Protein AF-A0A3C0G482-F1 (afdb_monomer_lite)

Sequence (203 aa):
FQQLKGSKRLSSNNIYQLIFDDQGNLWAGSERGVDKIELSATNEIVDIYHFGRNDGFLGIETCLNAVDKDEDGNLWFGAIYGLTKHIPSESKKTAAAPKVYFTGVEERYKSIDSLILKDWTNTTKVLQLTPDQTQLGFSFRTVDVDHPNEVAYRTRLDDNEWSPWVKENKQNFAGLAYGAHTFSVQSRNYRWQESEPIVFRFF

Secondary structure (DSSP, 8-state):
-----BSS--S-S-EEEEEE-TTS-EEEEETTEEEEEEE-TTS-EEEEEEE-GGGT-SSSSEEEEEEEE-TTS-EEEEETTEEEEEPPP------PPP-EEEEEEEETTEE-TT--GGGTTTSS-EEPPPTT--EEEEEEEE--SS-GGG-EEEEEETTSPPPPPBS--EEEEESPPSS-EEEEEEEE-TT-PBPPPEEEEE-

Structure (mmCIF, N/CA/C/O backbone):
data_AF-A0A3C0G482-F1
#
_entry.id   AF-A0A3C0G482-F1
#
loop_
_atom_site.group_PDB
_atom_site.id
_atom_site.type_symbol
_atom_site.label_atom_id
_atom_site.label_alt_id
_atom_site.label_comp_id
_atom_site.label_asym_id
_atom_site.label_entity_id
_atom_site.label_seq_id
_atom_site.pdbx_PDB_ins_code
_atom_site.Cartn_x
_atom_site.Cartn_y
_atom_site.Cartn_z
_atom_site.occupancy
_atom_site.B_iso_or_equiv
_atom_site.auth_seq_id
_atom_site.auth_comp_id
_atom_site.auth_asym_id
_atom_site.auth_atom_id
_atom_site.pdbx_PDB_model_num
ATOM 1 N N . PHE A 1 1 ? 24.286 18.373 -15.716 1.00 75.75 1 PHE A N 1
ATOM 2 C CA . PHE A 1 1 ? 23.681 17.125 -15.210 1.00 75.75 1 PHE A CA 1
ATOM 3 C C . PHE A 1 1 ? 22.685 17.478 -14.118 1.00 75.75 1 PHE A C 1
ATOM 5 O O . PHE A 1 1 ? 23.021 18.302 -13.276 1.00 75.75 1 PHE A O 1
ATOM 12 N N . GLN A 1 2 ? 21.476 16.919 -14.158 1.00 84.75 2 GLN A N 1
ATOM 13 C CA . GLN A 1 2 ? 20.426 17.143 -13.160 1.00 84.75 2 GLN A CA 1
ATOM 14 C C . GLN A 1 2 ? 19.964 15.787 -12.630 1.00 84.75 2 GLN A C 1
ATOM 16 O O . GLN A 1 2 ? 19.734 14.869 -13.412 1.00 84.75 2 GLN A O 1
ATOM 21 N N . GLN A 1 3 ? 19.848 15.662 -11.310 1.00 85.88 3 GLN A N 1
ATOM 22 C CA . GLN A 1 3 ? 19.282 14.471 -10.686 1.00 85.88 3 GLN A CA 1
ATOM 23 C C . GLN A 1 3 ? 17.763 14.458 -10.886 1.00 85.88 3 GLN A C 1
ATOM 25 O O . GLN A 1 3 ? 17.111 15.484 -10.663 1.00 85.88 3 GLN A O 1
ATOM 30 N N . LEU A 1 4 ? 17.210 13.306 -11.277 1.00 88.38 4 LEU A N 1
ATOM 31 C CA . LEU A 1 4 ? 15.762 13.107 -11.326 1.00 88.38 4 LEU A CA 1
ATOM 32 C C . LEU A 1 4 ? 15.178 13.280 -9.921 1.00 88.38 4 LEU A C 1
ATOM 34 O O . LEU A 1 4 ? 15.748 12.809 -8.934 1.00 88.38 4 LEU A O 1
ATOM 38 N N . LYS A 1 5 ? 14.052 13.983 -9.832 1.00 90.69 5 LYS A N 1
ATOM 39 C CA . LYS A 1 5 ? 13.363 14.261 -8.571 1.00 90.69 5 LYS A CA 1
ATOM 40 C C . LYS A 1 5 ? 11.984 13.630 -8.595 1.00 90.69 5 LYS A C 1
ATOM 42 O O . LYS A 1 5 ? 11.351 13.575 -9.641 1.00 90.69 5 LYS A O 1
ATOM 47 N N . GLY A 1 6 ? 11.522 13.217 -7.428 1.00 89.00 6 GLY A N 1
ATOM 48 C CA . GLY A 1 6 ? 10.150 12.809 -7.185 1.00 89.00 6 GLY A CA 1
ATOM 49 C C . GLY A 1 6 ? 9.937 12.537 -5.711 1.00 89.00 6 GLY A C 1
ATOM 50 O O . GLY A 1 6 ? 10.865 12.588 -4.899 1.00 89.00 6 GLY A O 1
ATOM 51 N N . SER A 1 7 ? 8.685 12.290 -5.367 1.00 86.12 7 SER A N 1
ATOM 52 C CA . SER A 1 7 ? 8.273 12.028 -3.995 1.00 86.12 7 SER A CA 1
ATOM 53 C C . SER A 1 7 ? 8.609 10.594 -3.563 1.00 86.12 7 SER A C 1
ATOM 55 O O . SER A 1 7 ? 8.966 10.370 -2.404 1.00 86.12 7 SER A O 1
ATOM 57 N N . LYS A 1 8 ? 8.557 9.634 -4.496 1.00 88.50 8 LYS A N 1
ATOM 58 C CA . LYS A 1 8 ? 9.016 8.255 -4.296 1.00 88.50 8 LYS A CA 1
ATOM 59 C C . LYS A 1 8 ? 10.509 8.120 -4.555 1.00 88.50 8 LYS A C 1
ATOM 61 O O . LYS A 1 8 ? 11.103 8.879 -5.317 1.00 88.50 8 LYS A O 1
ATOM 66 N N . ARG A 1 9 ? 11.114 7.136 -3.892 1.00 90.44 9 ARG A N 1
ATOM 67 C CA . ARG A 1 9 ? 12.537 6.810 -4.012 1.00 90.44 9 ARG A CA 1
ATOM 68 C C . ARG A 1 9 ? 12.700 5.404 -4.556 1.00 90.44 9 ARG A C 1
ATOM 70 O O . ARG A 1 9 ? 11.849 4.555 -4.310 1.00 90.44 9 ARG A O 1
ATOM 77 N N . LEU A 1 10 ? 13.804 5.197 -5.262 1.00 92.56 10 LEU A N 1
ATOM 78 C CA . LEU A 1 10 ? 14.218 3.876 -5.706 1.00 92.56 10 LEU A CA 1
ATOM 79 C C . LEU A 1 10 ? 14.488 2.979 -4.502 1.00 92.56 10 LEU A C 1
ATOM 81 O O . LEU A 1 10 ? 14.893 3.440 -3.428 1.00 92.56 10 LEU A O 1
ATOM 85 N N . SER A 1 11 ? 14.290 1.689 -4.714 1.00 92.44 11 SER A N 1
ATOM 86 C CA . SER A 1 11 ? 14.503 0.637 -3.729 1.00 92.44 11 SER A CA 1
ATOM 87 C C . SER A 1 11 ? 15.984 0.504 -3.370 1.00 92.44 11 SER A C 1
ATOM 89 O O . SER A 1 11 ? 16.316 0.131 -2.238 1.00 92.44 11 SER A O 1
ATOM 91 N N . SER A 1 12 ? 16.867 0.866 -4.308 1.00 94.56 12 SER A N 1
ATOM 92 C CA . SER A 1 12 ? 18.317 0.956 -4.147 1.00 94.56 12 SER A CA 1
ATOM 93 C C . SER A 1 12 ? 18.893 2.185 -4.862 1.00 94.56 12 SER A C 1
ATOM 95 O O . SER A 1 12 ? 18.362 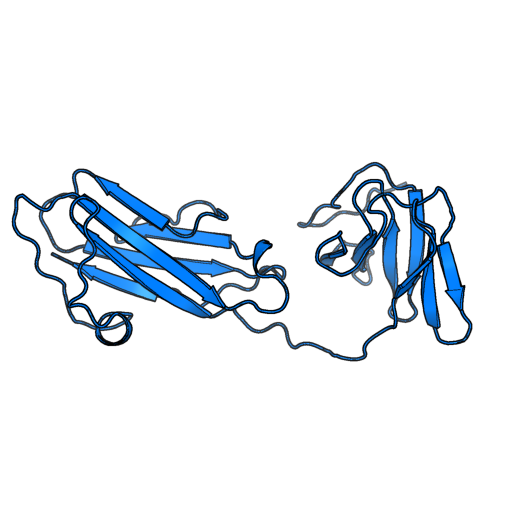2.645 -5.868 1.00 94.56 12 SER A O 1
ATOM 97 N N . ASN A 1 13 ? 20.020 2.694 -4.357 1.00 93.06 13 ASN A N 1
ATOM 98 C CA . ASN A 1 13 ? 20.846 3.688 -5.055 1.00 93.06 13 ASN A CA 1
ATOM 99 C C . ASN A 1 13 ? 21.946 3.038 -5.919 1.00 93.06 13 ASN A C 1
ATOM 101 O O . ASN A 1 13 ? 22.681 3.744 -6.606 1.00 93.06 13 ASN A O 1
ATOM 105 N N . ASN A 1 14 ? 22.099 1.717 -5.846 1.00 95.25 14 ASN A N 1
ATOM 106 C CA . ASN A 1 14 ? 23.137 0.956 -6.525 1.00 95.25 14 ASN A CA 1
ATOM 107 C C . ASN A 1 14 ? 22.549 0.302 -7.783 1.00 95.25 14 ASN A C 1
ATOM 109 O O . ASN A 1 14 ? 22.079 -0.834 -7.768 1.00 95.25 14 ASN A O 1
ATOM 113 N N . ILE A 1 15 ? 22.493 1.091 -8.855 1.00 96.06 15 ILE A N 1
ATOM 114 C CA . ILE A 1 15 ? 21.816 0.724 -10.100 1.00 96.06 15 ILE A CA 1
ATOM 115 C C . ILE A 1 15 ? 22.789 0.029 -11.051 1.00 96.06 15 ILE A C 1
ATOM 117 O O . ILE A 1 15 ? 23.853 0.560 -11.367 1.00 96.06 15 ILE A O 1
ATOM 121 N N . TYR A 1 16 ? 22.397 -1.147 -11.529 1.00 96.31 16 TYR A N 1
ATOM 122 C CA . TYR A 1 16 ? 23.190 -2.031 -12.385 1.00 96.31 16 TYR A CA 1
ATOM 123 C C . TYR A 1 16 ? 22.698 -2.081 -13.830 1.00 96.31 16 TYR A C 1
ATOM 125 O O . TYR A 1 16 ? 23.452 -2.447 -14.731 1.00 96.31 16 TYR A O 1
ATOM 133 N N . GLN A 1 17 ? 21.424 -1.773 -14.053 1.00 94.62 17 GLN A N 1
ATOM 134 C CA . GLN A 1 17 ? 20.765 -1.901 -15.347 1.00 94.62 17 GLN A CA 1
ATOM 135 C C . GLN A 1 17 ? 19.794 -0.742 -15.531 1.00 94.62 17 GLN A C 1
ATOM 137 O O . GLN A 1 17 ? 19.121 -0.355 -14.577 1.00 94.62 17 GLN A O 1
ATOM 142 N N . LEU A 1 18 ? 19.699 -0.217 -16.751 1.00 96.81 18 LEU A N 1
ATOM 143 C CA . LEU A 1 18 ? 18.707 0.783 -17.132 1.00 96.81 18 LEU A CA 1
ATOM 144 C C . LEU A 1 18 ? 18.172 0.458 -18.526 1.00 96.81 18 LEU A C 1
ATOM 146 O O . LEU A 1 18 ? 18.960 0.262 -19.449 1.00 96.81 18 LEU A O 1
ATOM 150 N N . ILE A 1 19 ? 16.852 0.431 -18.688 1.00 97.38 19 ILE A N 1
ATOM 151 C CA . ILE A 1 19 ? 16.207 0.269 -19.997 1.00 97.38 19 ILE A CA 1
ATOM 152 C C . ILE A 1 19 ? 14.860 0.990 -20.030 1.00 97.38 19 ILE A C 1
ATOM 154 O O . ILE A 1 19 ? 14.190 1.098 -19.007 1.00 97.38 19 ILE A O 1
ATOM 158 N N . PHE A 1 20 ? 14.453 1.486 -21.195 1.00 96.44 20 PHE A N 1
ATOM 159 C CA . PHE A 1 20 ? 13.107 2.025 -21.394 1.00 96.44 20 PHE A CA 1
ATOM 160 C C . PHE A 1 20 ? 12.180 0.972 -22.005 1.00 96.44 20 PHE A C 1
ATOM 162 O O . PHE A 1 20 ? 12.558 0.288 -22.963 1.00 96.44 20 PHE A O 1
ATOM 169 N N . ASP A 1 21 ? 10.954 0.885 -21.486 1.00 94.81 21 ASP A N 1
ATOM 170 C CA . ASP A 1 21 ? 9.872 0.164 -22.162 1.00 94.81 21 ASP A CA 1
ATOM 171 C C . ASP A 1 21 ? 9.221 1.014 -23.266 1.00 94.81 21 ASP A C 1
ATOM 173 O O . ASP A 1 21 ? 9.499 2.205 -23.418 1.00 94.81 21 ASP A O 1
ATOM 177 N N . ASP A 1 22 ? 8.338 0.397 -24.052 1.00 92.88 22 ASP A N 1
ATOM 178 C CA . ASP A 1 22 ? 7.631 1.074 -25.151 1.00 92.88 22 ASP A CA 1
ATOM 179 C C . ASP A 1 22 ? 6.585 2.092 -24.672 1.00 92.88 22 ASP A C 1
ATOM 181 O O . ASP A 1 22 ? 6.101 2.911 -25.451 1.00 92.88 22 ASP A O 1
ATOM 185 N N . GLN A 1 23 ? 6.248 2.071 -23.380 1.00 90.69 23 GLN A N 1
ATOM 186 C CA . GLN A 1 23 ? 5.364 3.045 -22.742 1.00 90.69 23 GLN A CA 1
ATOM 187 C C . GLN A 1 23 ? 6.141 4.259 -22.201 1.00 90.69 23 GLN A C 1
ATOM 189 O O . GLN A 1 23 ? 5.529 5.163 -21.635 1.00 90.69 23 GLN A O 1
ATOM 194 N N . GLY A 1 24 ? 7.469 4.301 -22.373 1.00 91.75 24 GLY A N 1
ATOM 195 C CA . GLY A 1 24 ? 8.329 5.387 -21.906 1.00 91.75 24 GLY A CA 1
ATOM 196 C C . GLY A 1 24 ? 8.677 5.324 -20.416 1.00 91.75 24 GLY A C 1
ATOM 197 O O . GLY A 1 24 ? 9.252 6.279 -19.893 1.00 91.75 24 GLY A O 1
ATOM 198 N N . ASN A 1 25 ? 8.372 4.222 -19.724 1.00 94.06 25 ASN A N 1
ATOM 199 C CA . ASN A 1 25 ? 8.813 4.034 -18.343 1.00 94.06 25 ASN A CA 1
ATOM 200 C C . ASN A 1 25 ? 10.275 3.594 -18.318 1.00 94.06 25 ASN A C 1
ATOM 202 O O . ASN A 1 25 ? 10.705 2.762 -19.123 1.00 94.06 25 ASN A O 1
ATOM 206 N N . LEU A 1 26 ? 11.023 4.116 -17.349 1.00 96.31 26 LEU A N 1
ATOM 207 C CA . LEU A 1 26 ? 12.398 3.708 -17.096 1.00 96.31 26 LEU A CA 1
ATOM 208 C C . LEU A 1 26 ? 12.408 2.520 -16.135 1.00 96.31 26 LEU A C 1
ATOM 210 O O . LEU A 1 26 ? 11.794 2.568 -15.078 1.00 96.31 26 LEU A O 1
ATOM 214 N N . TRP A 1 27 ? 13.141 1.472 -16.469 1.00 96.88 27 TRP A N 1
ATOM 215 C CA . TRP A 1 27 ? 13.337 0.305 -15.621 1.00 96.88 27 TRP A CA 1
ATOM 216 C C . TRP A 1 27 ? 14.763 0.301 -15.093 1.00 96.88 27 TRP A C 1
ATOM 218 O O . TRP A 1 27 ? 15.703 0.410 -15.877 1.00 96.88 27 TRP A O 1
ATOM 228 N N . ALA A 1 28 ? 14.919 0.182 -13.776 1.00 97.12 28 ALA A N 1
ATOM 229 C CA . ALA A 1 28 ? 16.200 0.224 -13.088 1.00 97.12 28 ALA A CA 1
ATOM 230 C C . ALA A 1 28 ? 16.436 -1.056 -12.280 1.00 97.12 28 ALA A C 1
ATOM 232 O O . ALA A 1 28 ? 15.771 -1.298 -11.274 1.00 97.12 28 ALA A O 1
ATOM 233 N N . GLY A 1 29 ? 17.389 -1.877 -12.719 1.00 96.25 29 GLY A N 1
ATOM 234 C CA . GLY A 1 29 ? 17.823 -3.075 -11.997 1.00 96.25 29 GLY A CA 1
ATOM 235 C C . GLY A 1 29 ? 18.874 -2.747 -10.938 1.00 96.25 29 GLY A C 1
ATOM 236 O O . GLY A 1 29 ? 19.735 -1.897 -11.165 1.00 96.25 29 GLY A O 1
ATOM 237 N N . SER A 1 30 ? 18.809 -3.413 -9.786 1.00 96.12 30 SER A N 1
ATOM 238 C CA . SER A 1 30 ? 19.722 -3.226 -8.647 1.00 96.12 30 SER A CA 1
ATOM 239 C C . SER A 1 30 ? 20.031 -4.546 -7.930 1.00 96.12 30 SER A C 1
ATOM 241 O O . SER A 1 30 ? 19.623 -5.621 -8.381 1.00 96.12 30 SER A O 1
ATOM 243 N N . GLU A 1 31 ? 20.701 -4.479 -6.777 1.00 93.81 31 GLU A N 1
ATOM 244 C CA . GLU A 1 31 ? 20.885 -5.622 -5.876 1.00 93.81 31 GLU A CA 1
ATOM 245 C C . GLU A 1 31 ? 19.595 -6.048 -5.151 1.00 93.81 31 GLU A C 1
ATOM 247 O O . GLU A 1 31 ? 19.571 -7.069 -4.466 1.00 93.81 31 GLU A O 1
ATOM 252 N N . ARG A 1 32 ? 18.515 -5.264 -5.282 1.00 93.38 32 ARG A N 1
ATOM 253 C CA . ARG A 1 32 ? 17.232 -5.482 -4.594 1.00 93.38 32 ARG A CA 1
ATOM 254 C C . ARG A 1 32 ? 16.095 -5.913 -5.509 1.00 93.38 32 ARG A C 1
ATOM 256 O O . ARG A 1 32 ? 15.003 -6.149 -5.009 1.00 93.38 32 ARG A O 1
ATOM 263 N N . GLY A 1 33 ? 16.333 -6.031 -6.808 1.00 94.31 33 GLY A N 1
ATOM 264 C CA . GLY A 1 33 ? 15.321 -6.333 -7.816 1.00 94.31 33 GLY A CA 1
ATOM 265 C C . GLY A 1 33 ? 15.278 -5.238 -8.868 1.00 94.31 33 GLY A C 1
ATOM 266 O O . GLY A 1 33 ? 16.299 -4.600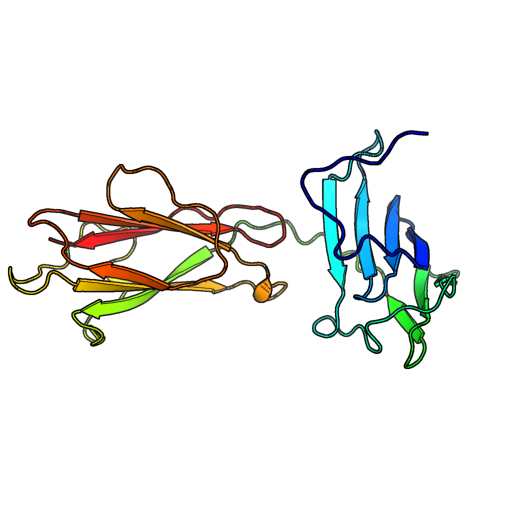 -9.147 1.00 94.31 33 GLY A O 1
ATOM 267 N N . VAL A 1 34 ? 14.095 -5.004 -9.433 1.00 95.25 34 VAL A N 1
ATOM 268 C CA . VAL A 1 34 ? 13.905 -4.029 -10.513 1.00 95.25 34 VAL A CA 1
ATOM 269 C C . VAL A 1 34 ? 12.827 -3.020 -10.146 1.00 95.25 34 VAL A C 1
ATOM 271 O O . VAL A 1 34 ? 11.720 -3.393 -9.773 1.00 95.25 34 VAL A O 1
ATOM 274 N N . ASP A 1 35 ? 13.138 -1.738 -10.291 1.00 95.31 35 ASP A N 1
ATOM 275 C CA . ASP A 1 35 ? 12.181 -0.647 -10.152 1.00 95.31 35 ASP A CA 1
ATOM 276 C C . ASP A 1 35 ? 11.681 -0.206 -11.533 1.00 95.31 35 ASP A C 1
ATOM 278 O O . ASP A 1 35 ? 12.476 0.191 -12.384 1.00 95.31 35 ASP A O 1
ATOM 282 N N . LYS A 1 36 ? 10.365 -0.227 -11.754 1.00 94.44 36 LYS A N 1
ATOM 283 C CA . LYS A 1 36 ? 9.709 0.475 -12.863 1.00 94.44 36 LYS A CA 1
ATOM 284 C C . LYS A 1 36 ? 9.386 1.898 -12.417 1.00 94.44 36 LYS A C 1
ATOM 286 O O . LYS A 1 36 ? 8.666 2.101 -11.443 1.00 94.44 36 LYS A O 1
ATOM 291 N N . ILE A 1 37 ? 9.891 2.873 -13.153 1.00 95.56 37 ILE A N 1
ATOM 292 C CA . ILE A 1 37 ? 9.842 4.296 -12.839 1.00 95.56 37 ILE A CA 1
ATOM 293 C C . ILE A 1 37 ? 8.987 4.983 -13.901 1.00 95.56 37 ILE A C 1
ATOM 295 O O . ILE A 1 37 ? 9.349 5.032 -15.080 1.00 95.56 37 ILE A O 1
ATOM 299 N N . GLU A 1 38 ? 7.854 5.525 -13.471 1.00 94.00 38 GLU A N 1
ATOM 300 C CA . GLU A 1 38 ? 6.994 6.355 -14.309 1.00 94.00 38 GLU A CA 1
ATOM 301 C C . GLU A 1 38 ? 7.522 7.791 -14.285 1.00 94.00 38 GLU A C 1
ATOM 303 O O . GLU A 1 38 ? 7.695 8.386 -13.215 1.00 94.00 38 GLU A O 1
ATOM 308 N N . LEU A 1 39 ? 7.802 8.340 -15.466 1.00 93.06 39 LEU A N 1
ATOM 309 C CA . LEU A 1 39 ? 8.348 9.683 -15.630 1.00 93.06 39 LEU A CA 1
ATOM 310 C C . LEU A 1 39 ? 7.309 10.616 -16.253 1.00 93.06 39 LEU A C 1
ATOM 312 O O . LEU A 1 39 ? 6.576 10.242 -17.167 1.00 93.06 39 LEU A O 1
ATOM 316 N N . SER A 1 40 ? 7.271 11.859 -15.779 1.00 91.94 40 SER A N 1
ATOM 317 C CA . SER A 1 40 ? 6.504 12.926 -16.414 1.00 91.94 40 SER A CA 1
ATOM 318 C C . SER A 1 40 ? 7.158 13.362 -17.731 1.00 91.94 40 SER A C 1
ATOM 320 O O . SER A 1 40 ? 8.330 13.085 -17.992 1.00 91.94 40 SER A O 1
ATOM 322 N N . ALA A 1 41 ? 6.442 14.163 -18.526 1.00 89.44 41 ALA A N 1
ATOM 323 C CA . ALA A 1 41 ? 7.002 14.796 -19.726 1.00 89.44 41 ALA A CA 1
ATOM 324 C C . ALA A 1 41 ? 8.221 15.704 -19.440 1.00 89.44 41 ALA A C 1
ATOM 326 O O . ALA A 1 41 ? 8.968 16.044 -20.355 1.00 89.44 41 ALA A O 1
ATOM 327 N N . THR A 1 42 ? 8.428 16.105 -18.180 1.00 90.44 42 THR A N 1
ATOM 328 C CA . THR A 1 42 ? 9.562 16.915 -17.713 1.00 90.44 42 THR A CA 1
ATOM 329 C C . THR A 1 42 ? 10.639 16.090 -16.995 1.00 90.44 42 THR A C 1
ATOM 331 O O . THR A 1 42 ? 11.545 16.672 -16.398 1.00 90.44 42 THR A O 1
ATOM 334 N N . ASN A 1 43 ? 10.589 14.754 -17.081 1.00 89.19 43 ASN A N 1
ATOM 335 C CA . ASN A 1 43 ? 11.494 13.812 -16.407 1.00 89.19 43 ASN A CA 1
ATOM 336 C C . ASN A 1 43 ? 11.440 13.881 -14.868 1.00 89.19 43 ASN A C 1
ATOM 338 O O . ASN A 1 43 ? 12.446 13.676 -14.187 1.00 89.19 43 ASN A O 1
ATOM 342 N N . GLU A 1 44 ? 10.274 14.168 -14.296 1.00 92.81 44 GLU A N 1
ATOM 343 C CA . GLU A 1 44 ? 10.046 14.007 -12.858 1.00 92.81 44 GLU A CA 1
ATOM 344 C C . GLU A 1 44 ? 9.502 12.608 -12.577 1.00 92.81 44 GLU A C 1
ATOM 346 O O . GLU A 1 44 ? 8.686 12.090 -13.335 1.00 92.81 44 GLU A O 1
ATOM 351 N N . ILE A 1 45 ? 9.952 11.990 -11.487 1.00 94.25 45 ILE A N 1
ATOM 352 C CA . ILE A 1 45 ? 9.461 10.688 -11.042 1.00 94.25 45 ILE A CA 1
ATOM 353 C C . ILE A 1 45 ? 8.044 10.878 -10.498 1.00 94.25 45 ILE A C 1
ATOM 355 O O . ILE A 1 45 ? 7.848 11.497 -9.447 1.00 94.25 45 ILE A O 1
ATOM 359 N N . VAL A 1 46 ? 7.075 10.324 -11.223 1.00 91.94 46 VAL A N 1
ATOM 360 C CA . VAL A 1 46 ? 5.649 10.327 -10.880 1.00 91.94 46 VAL A CA 1
ATOM 361 C C . VAL A 1 46 ? 5.341 9.168 -9.941 1.00 91.94 46 VAL A C 1
ATOM 363 O O . VAL A 1 46 ? 4.727 9.355 -8.891 1.00 91.94 46 VAL A O 1
ATOM 366 N N . ASP A 1 47 ? 5.804 7.975 -10.305 1.00 91.00 47 ASP A N 1
ATOM 367 C CA . ASP A 1 47 ? 5.572 6.749 -9.557 1.00 91.00 47 ASP A CA 1
ATOM 368 C C . ASP A 1 47 ? 6.797 5.827 -9.655 1.00 91.00 47 ASP A C 1
ATOM 370 O O . ASP A 1 47 ? 7.584 5.898 -10.601 1.00 91.00 47 ASP A O 1
ATOM 374 N N . ILE A 1 48 ? 6.962 4.967 -8.655 1.00 91.81 48 ILE A N 1
ATOM 375 C CA . ILE A 1 48 ? 7.937 3.883 -8.651 1.00 91.81 48 ILE A CA 1
ATOM 376 C C . ILE A 1 48 ? 7.214 2.634 -8.184 1.00 91.81 48 ILE A C 1
ATOM 378 O O . ILE A 1 48 ? 6.585 2.615 -7.122 1.00 91.81 48 ILE A O 1
ATOM 382 N N . TYR A 1 49 ? 7.355 1.586 -8.977 1.00 88.69 49 TYR A N 1
ATOM 383 C CA . TYR A 1 49 ? 6.917 0.248 -8.652 1.00 88.69 49 TYR A CA 1
ATOM 384 C C . TYR A 1 49 ? 8.139 -0.653 -8.512 1.00 88.69 49 TYR A C 1
ATOM 386 O O . TYR A 1 49 ? 8.938 -0.741 -9.439 1.00 88.69 49 TYR A O 1
ATOM 394 N N . HIS A 1 50 ? 8.249 -1.365 -7.395 1.00 91.25 50 HIS A N 1
ATOM 395 C CA . HIS A 1 50 ? 9.327 -2.318 -7.165 1.00 91.25 50 HIS A CA 1
ATOM 396 C C . HIS A 1 50 ? 8.878 -3.756 -7.445 1.00 91.25 50 HIS A C 1
ATOM 398 O O . HIS A 1 50 ? 7.863 -4.197 -6.912 1.00 91.25 50 HIS A O 1
ATOM 404 N N . PHE A 1 51 ? 9.659 -4.487 -8.238 1.00 89.62 51 PHE A N 1
ATOM 405 C CA . PHE A 1 51 ? 9.537 -5.927 -8.440 1.00 89.62 51 PHE A CA 1
ATOM 406 C C . PHE A 1 51 ? 10.639 -6.640 -7.657 1.00 89.62 51 PHE A C 1
ATOM 408 O O . PHE A 1 51 ? 11.817 -6.593 -8.028 1.00 89.62 51 PHE A O 1
ATOM 415 N N . GLY A 1 52 ? 10.240 -7.318 -6.583 1.00 88.94 52 GLY A N 1
ATOM 416 C CA . GLY A 1 52 ? 11.123 -8.122 -5.749 1.00 88.94 52 GLY A CA 1
ATOM 417 C C . GLY A 1 52 ? 10.799 -9.614 -5.819 1.00 88.94 52 GLY A C 1
ATOM 418 O O . GLY A 1 52 ? 10.057 -10.099 -6.675 1.00 88.94 52 GLY A O 1
ATOM 419 N N . ARG A 1 53 ? 11.335 -10.372 -4.856 1.00 85.38 53 ARG A N 1
ATOM 420 C CA . ARG A 1 53 ? 11.149 -11.834 -4.779 1.00 85.38 53 ARG A CA 1
ATOM 421 C C . ARG A 1 53 ? 9.680 -12.260 -4.757 1.00 85.38 53 ARG A C 1
ATOM 423 O O . ARG A 1 53 ? 9.334 -13.285 -5.338 1.00 85.38 53 ARG A O 1
ATOM 430 N N . ASN A 1 54 ? 8.836 -11.498 -4.065 1.00 81.12 54 ASN A N 1
ATOM 431 C CA . ASN A 1 54 ? 7.417 -11.820 -3.907 1.00 81.12 54 ASN A CA 1
ATOM 432 C C . ASN A 1 54 ? 6.603 -11.551 -5.183 1.00 81.12 54 ASN A C 1
ATOM 434 O O . ASN A 1 54 ? 5.515 -12.099 -5.320 1.00 81.12 54 ASN A O 1
ATOM 438 N N . ASP A 1 55 ? 7.153 -10.782 -6.123 1.00 79.75 55 ASP A N 1
ATOM 439 C CA . ASP A 1 55 ? 6.548 -10.465 -7.420 1.00 79.75 55 ASP A CA 1
ATOM 440 C C . ASP A 1 55 ? 6.995 -11.437 -8.526 1.00 79.75 55 ASP A C 1
ATOM 442 O O . ASP A 1 55 ? 6.728 -11.220 -9.705 1.00 79.75 55 ASP A O 1
ATOM 446 N N . GLY A 1 56 ? 7.706 -12.509 -8.158 1.00 79.38 56 GLY A N 1
ATOM 447 C CA . GLY A 1 56 ? 8.243 -13.493 -9.099 1.00 79.38 56 GLY A CA 1
ATOM 448 C C . GLY A 1 56 ? 9.626 -13.147 -9.657 1.00 79.38 56 GLY A C 1
ATOM 449 O O . GLY A 1 56 ? 10.130 -13.894 -10.494 1.00 79.38 56 GLY A O 1
ATOM 450 N N . PHE A 1 57 ? 10.274 -12.075 -9.181 1.00 83.06 57 PHE A N 1
ATOM 451 C CA . PHE A 1 57 ? 11.649 -11.753 -9.564 1.00 83.06 57 PHE A CA 1
ATOM 452 C C . PHE A 1 57 ? 12.639 -12.682 -8.840 1.00 83.06 57 PHE A C 1
ATOM 454 O O . PHE A 1 57 ? 13.025 -12.463 -7.686 1.00 83.06 57 PHE A O 1
ATOM 461 N N . LEU A 1 58 ? 13.009 -13.781 -9.500 1.00 76.38 58 LEU A N 1
ATOM 462 C CA . LEU A 1 58 ? 13.939 -14.778 -8.971 1.00 76.38 58 LEU A CA 1
ATOM 463 C C . LEU A 1 58 ? 15.387 -14.321 -9.172 1.00 76.38 58 LEU A C 1
ATOM 465 O O . LEU A 1 58 ? 15.767 -13.891 -10.254 1.00 76.38 58 LEU A O 1
ATOM 469 N N . GLY A 1 59 ? 16.208 -14.449 -8.126 1.00 73.00 59 GLY A N 1
ATOM 470 C CA . GLY A 1 59 ? 17.554 -13.871 -8.130 1.00 73.00 59 GLY A CA 1
ATOM 471 C C . GLY A 1 59 ? 17.478 -12.355 -7.985 1.00 73.00 59 GLY A C 1
ATOM 472 O O . GLY A 1 59 ? 17.749 -11.627 -8.923 1.00 73.00 59 GLY A O 1
ATOM 473 N N . ILE A 1 60 ? 17.073 -11.903 -6.795 1.00 79.38 60 ILE A N 1
ATOM 474 C CA . ILE A 1 60 ? 16.813 -10.494 -6.449 1.00 79.38 60 ILE A CA 1
ATOM 475 C C . ILE A 1 60 ? 17.893 -9.549 -7.001 1.00 79.38 60 ILE A C 1
ATOM 477 O O . ILE A 1 60 ? 17.580 -8.484 -7.518 1.00 79.38 60 ILE A O 1
ATOM 481 N N . GLU A 1 61 ? 19.156 -9.951 -6.921 1.00 91.44 61 GLU A N 1
ATOM 482 C CA . GLU A 1 61 ? 20.259 -9.178 -7.466 1.00 91.44 61 GLU A CA 1
ATOM 483 C C . GLU A 1 61 ? 20.391 -9.363 -8.985 1.00 91.44 61 GLU A C 1
ATOM 485 O O . GLU A 1 61 ? 20.623 -10.462 -9.504 1.00 91.44 61 GLU A O 1
ATOM 490 N N . THR A 1 62 ? 20.247 -8.242 -9.687 1.00 94.31 62 THR A N 1
ATOM 491 C CA . THR A 1 62 ? 20.458 -8.140 -11.130 1.00 94.31 62 THR A CA 1
ATOM 492 C C . THR A 1 62 ? 21.949 -8.192 -11.485 1.00 94.31 62 THR A C 1
ATOM 494 O O . THR A 1 62 ? 22.807 -7.819 -10.689 1.00 94.31 62 THR A O 1
ATOM 497 N N . CYS A 1 63 ? 22.289 -8.648 -12.691 1.00 94.56 63 CYS A N 1
ATOM 498 C CA . CYS A 1 63 ? 23.671 -8.654 -13.179 1.00 94.56 63 CYS A CA 1
ATOM 499 C C . CYS A 1 63 ? 23.996 -7.355 -13.931 1.00 94.56 63 CYS A C 1
ATOM 501 O O . CYS A 1 63 ? 23.198 -6.889 -14.739 1.00 94.56 63 CYS A O 1
ATOM 503 N N . LEU A 1 64 ? 25.181 -6.779 -13.731 1.00 95.25 64 LEU A N 1
ATOM 504 C CA . LEU A 1 64 ? 25.573 -5.519 -14.379 1.00 95.25 64 LEU A CA 1
ATOM 505 C C . LEU A 1 64 ? 25.359 -5.546 -15.906 1.00 95.25 64 LEU A C 1
ATOM 507 O O . LEU A 1 64 ? 25.872 -6.434 -16.585 1.00 95.25 64 LEU A O 1
ATOM 511 N N . ASN A 1 65 ? 24.618 -4.562 -16.431 1.00 94.44 65 ASN A N 1
ATOM 512 C CA . ASN A 1 65 ? 24.277 -4.389 -17.852 1.00 94.44 65 ASN A CA 1
ATOM 513 C C . ASN A 1 65 ? 23.583 -5.584 -18.537 1.00 94.44 65 ASN A C 1
ATOM 515 O O . ASN A 1 65 ? 23.455 -5.594 -19.758 1.00 94.44 65 ASN A O 1
ATOM 519 N N . ALA A 1 66 ? 23.115 -6.582 -17.785 1.00 95.38 66 ALA A N 1
ATOM 520 C CA . ALA A 1 66 ? 22.415 -7.738 -18.333 1.00 95.38 66 ALA A CA 1
ATOM 521 C C . ALA A 1 66 ? 20.923 -7.429 -18.519 1.00 95.38 66 ALA A C 1
ATOM 523 O O . ALA A 1 66 ? 20.079 -8.007 -17.842 1.00 95.38 66 ALA A O 1
ATOM 524 N N . VAL A 1 67 ? 20.594 -6.486 -19.397 1.00 96.88 67 VAL A N 1
ATOM 525 C CA . VAL A 1 67 ? 19.210 -6.119 -19.707 1.00 96.88 67 VAL A CA 1
ATOM 526 C C . VAL A 1 67 ? 19.039 -5.944 -21.207 1.00 96.88 67 VAL A C 1
ATOM 528 O O . VAL A 1 67 ? 19.913 -5.374 -21.857 1.00 96.88 67 VAL A O 1
ATOM 531 N N . ASP A 1 68 ? 17.927 -6.432 -21.748 1.00 97.38 68 ASP A N 1
ATOM 532 C CA . ASP A 1 68 ? 17.596 -6.248 -23.160 1.00 97.38 68 ASP A CA 1
ATOM 533 C C . ASP A 1 68 ? 16.080 -6.191 -23.388 1.00 97.38 68 ASP A C 1
ATOM 535 O O . ASP A 1 68 ? 15.292 -6.598 -22.527 1.00 97.38 68 ASP A O 1
ATOM 539 N N . LYS A 1 69 ? 15.670 -5.676 -24.547 1.00 96.81 69 LYS A N 1
ATOM 540 C CA . LYS A 1 69 ? 14.275 -5.647 -24.997 1.00 96.81 69 LYS A CA 1
ATOM 541 C C . LYS A 1 69 ? 14.146 -6.420 -26.306 1.00 96.81 69 LYS A C 1
ATOM 543 O O . LYS A 1 69 ? 14.861 -6.126 -27.258 1.00 96.81 69 LYS A O 1
ATOM 548 N N . ASP A 1 70 ? 13.232 -7.387 -26.351 1.00 96.06 70 ASP A N 1
ATOM 549 C CA . ASP A 1 70 ? 12.975 -8.161 -27.571 1.00 96.06 70 ASP A CA 1
ATOM 550 C C . ASP A 1 70 ? 12.060 -7.420 -28.565 1.00 96.06 70 ASP A C 1
ATOM 552 O O . ASP A 1 70 ? 11.509 -6.359 -28.266 1.00 96.06 70 ASP A O 1
ATOM 556 N N . GLU A 1 71 ? 11.915 -7.971 -29.773 1.00 95.12 71 GLU A N 1
ATOM 557 C CA . GLU A 1 71 ? 11.098 -7.382 -30.849 1.00 95.12 71 GLU A CA 1
ATOM 558 C C . GLU A 1 71 ? 9.598 -7.321 -30.510 1.00 95.12 71 GLU A C 1
ATOM 560 O O . GLU A 1 71 ? 8.877 -6.492 -31.063 1.00 95.12 71 GLU A O 1
ATOM 565 N N . ASP A 1 72 ? 9.144 -8.153 -29.569 1.00 93.56 72 ASP A N 1
ATOM 566 C CA . ASP A 1 72 ? 7.772 -8.166 -29.056 1.00 93.56 72 ASP A CA 1
ATOM 567 C C . ASP A 1 72 ? 7.562 -7.131 -27.925 1.00 93.56 72 ASP A C 1
ATOM 569 O O . ASP A 1 72 ? 6.491 -7.079 -27.315 1.00 93.56 72 ASP A O 1
ATOM 573 N N . GLY A 1 73 ? 8.582 -6.325 -27.599 1.00 92.94 73 GLY A N 1
ATOM 574 C CA . GLY A 1 73 ? 8.528 -5.297 -26.556 1.00 92.94 73 GLY A CA 1
ATOM 575 C C . GLY A 1 73 ? 8.662 -5.837 -25.128 1.00 92.94 73 GLY A C 1
ATOM 576 O O . GLY A 1 73 ? 8.455 -5.098 -24.159 1.00 92.94 73 GLY A O 1
ATOM 577 N N . ASN A 1 74 ? 9.013 -7.115 -24.952 1.00 95.50 74 ASN A N 1
ATOM 578 C CA . ASN A 1 74 ? 9.254 -7.677 -23.627 1.00 95.50 74 ASN A CA 1
ATOM 579 C C . ASN A 1 74 ? 10.634 -7.283 -23.112 1.00 95.50 74 ASN A C 1
ATOM 581 O O . ASN A 1 74 ? 11.610 -7.251 -23.860 1.00 95.50 74 ASN A O 1
ATOM 585 N N . LEU A 1 75 ? 10.726 -7.073 -21.801 1.00 96.00 75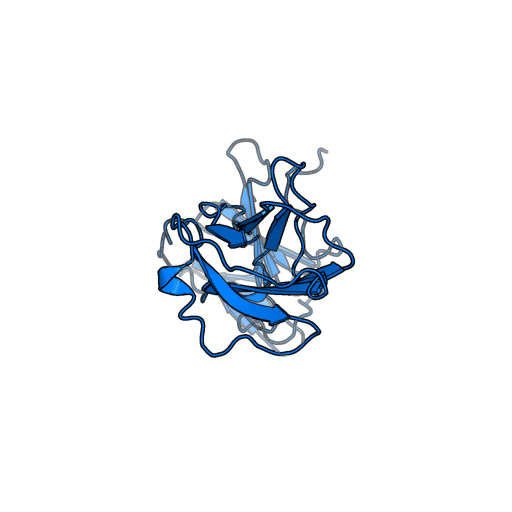 LEU A N 1
ATOM 586 C CA . LEU A 1 75 ? 11.998 -6.793 -21.145 1.00 96.00 75 LEU A CA 1
ATOM 587 C C . LEU A 1 75 ? 12.580 -8.070 -20.554 1.00 96.00 75 LEU A C 1
ATOM 589 O O . LEU A 1 75 ? 11.880 -8.840 -19.893 1.00 96.00 75 LEU A O 1
ATOM 593 N N . TRP A 1 76 ? 13.875 -8.263 -20.751 1.00 96.00 76 TRP A N 1
ATOM 594 C CA . TRP A 1 76 ? 14.642 -9.377 -20.222 1.00 96.00 76 TRP A CA 1
ATOM 595 C C . TRP A 1 76 ? 15.684 -8.850 -19.249 1.00 96.00 76 TRP A C 1
ATOM 597 O O . TRP A 1 76 ? 16.537 -8.049 -19.619 1.00 96.00 76 TRP A O 1
ATOM 607 N N . PHE A 1 77 ? 15.627 -9.324 -18.009 1.00 95.75 77 PHE A N 1
ATOM 608 C CA . PHE A 1 77 ? 16.558 -8.962 -16.948 1.00 95.75 77 PHE A CA 1
ATOM 609 C C . PHE A 1 77 ? 17.392 -10.182 -16.564 1.00 95.75 77 PHE A C 1
ATOM 611 O O . PHE A 1 77 ? 16.863 -11.203 -16.123 1.00 95.75 77 PHE A O 1
ATOM 618 N N . GLY A 1 78 ? 18.705 -10.075 -16.714 1.00 94.88 78 GLY A N 1
ATOM 619 C CA . GLY A 1 78 ? 19.672 -11.022 -16.186 1.00 94.88 78 GLY A CA 1
ATOM 620 C C . GLY A 1 78 ? 19.855 -10.829 -14.688 1.00 94.88 78 GLY A C 1
ATOM 621 O O . GLY A 1 78 ? 20.123 -9.725 -14.215 1.00 94.88 78 GLY A O 1
ATOM 622 N N . ALA A 1 79 ? 19.724 -11.925 -13.958 1.00 91.50 79 ALA A N 1
ATOM 623 C CA . ALA A 1 79 ? 19.804 -12.029 -12.513 1.00 91.50 79 ALA A CA 1
ATOM 624 C C . ALA A 1 79 ? 20.711 -13.203 -12.121 1.00 91.50 79 ALA A C 1
ATOM 626 O O . ALA A 1 79 ? 20.997 -14.083 -12.938 1.00 91.50 79 ALA A O 1
ATOM 627 N N . ILE A 1 80 ? 21.122 -13.267 -10.850 1.00 88.62 80 ILE A N 1
ATOM 628 C CA . ILE A 1 80 ? 22.019 -14.331 -10.348 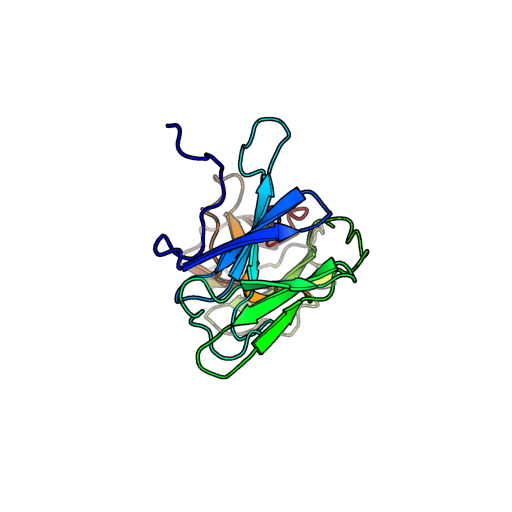1.00 88.62 80 ILE A CA 1
ATOM 629 C C . ILE A 1 80 ? 21.512 -15.750 -10.672 1.00 88.62 80 ILE A C 1
ATOM 631 O O . ILE A 1 80 ? 22.316 -16.655 -10.891 1.00 88.62 80 ILE A O 1
ATOM 635 N N . TYR A 1 81 ? 20.194 -15.959 -10.724 1.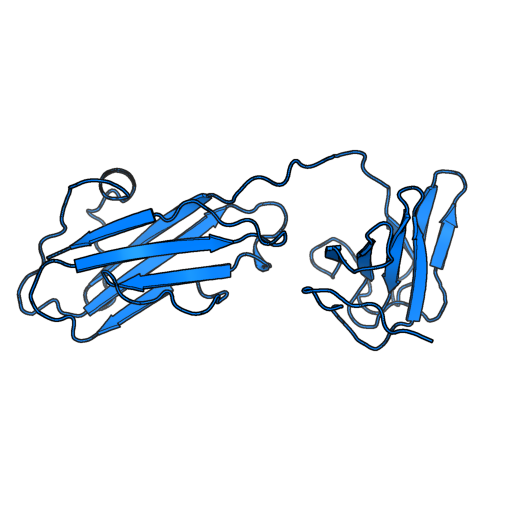00 85.94 81 TYR A N 1
ATOM 636 C CA . TYR A 1 81 ? 19.589 -17.272 -10.985 1.00 85.94 81 TYR A CA 1
ATOM 637 C C . TYR A 1 81 ? 19.014 -17.446 -12.397 1.00 85.94 81 TYR A C 1
ATOM 639 O O . TYR A 1 81 ? 18.253 -18.384 -12.629 1.00 85.94 81 TYR A O 1
ATOM 647 N N . GLY A 1 82 ? 19.396 -16.591 -13.350 1.00 90.31 82 GLY A N 1
ATOM 648 C CA . GLY A 1 82 ? 19.031 -16.736 -14.759 1.00 90.31 82 GLY A CA 1
ATOM 649 C C . GLY A 1 82 ? 18.390 -15.485 -15.348 1.00 90.31 82 GLY A C 1
ATOM 650 O O . GLY A 1 82 ? 18.760 -14.366 -15.007 1.00 90.31 82 GLY A O 1
ATOM 651 N N . LEU A 1 83 ? 17.452 -15.682 -16.274 1.00 92.12 83 LEU A N 1
ATOM 652 C CA . LEU A 1 83 ? 16.748 -14.604 -16.965 1.00 92.12 83 LEU A CA 1
ATOM 653 C C . LEU A 1 83 ? 15.315 -14.479 -16.442 1.00 92.12 83 LEU A C 1
ATOM 655 O O . LEU A 1 83 ? 14.579 -15.465 -16.403 1.00 92.12 83 LEU A O 1
ATOM 659 N N . THR A 1 84 ? 14.909 -13.256 -16.117 1.00 92.00 84 THR A N 1
ATOM 660 C CA . THR A 1 84 ? 13.526 -12.899 -15.796 1.00 92.00 84 THR A CA 1
ATOM 661 C C . THR A 1 84 ? 12.933 -12.105 -16.955 1.00 92.00 84 THR A C 1
ATOM 663 O O . THR A 1 84 ? 13.456 -11.052 -17.319 1.00 92.00 84 THR A O 1
ATOM 666 N N . LYS A 1 85 ? 11.832 -12.600 -17.529 1.00 92.94 85 LYS A N 1
ATOM 667 C CA . LYS A 1 85 ? 11.082 -11.919 -18.592 1.00 92.94 85 LYS A CA 1
ATOM 668 C C . LYS A 1 85 ? 9.921 -11.131 -17.988 1.00 92.94 85 LYS A C 1
ATOM 670 O O . LYS A 1 85 ? 9.060 -11.718 -17.337 1.00 92.94 85 LYS A O 1
ATOM 675 N N . HIS A 1 86 ? 9.856 -9.832 -18.251 1.00 91.62 86 HIS A N 1
ATOM 676 C CA . HIS A 1 86 ? 8.671 -9.019 -18.008 1.00 91.62 86 HIS A CA 1
ATOM 677 C C . HIS A 1 86 ? 7.873 -8.867 -19.306 1.00 91.62 86 HIS A C 1
ATOM 679 O O . HIS A 1 86 ? 8.369 -8.325 -20.295 1.00 91.62 86 HIS A O 1
ATOM 685 N N . ILE A 1 87 ? 6.620 -9.321 -19.268 1.00 90.88 87 ILE A N 1
ATOM 686 C CA . ILE A 1 87 ? 5.658 -9.177 -20.361 1.00 90.88 87 ILE A CA 1
ATOM 687 C C . ILE A 1 87 ? 4.803 -7.940 -20.069 1.00 90.88 87 ILE A C 1
ATOM 689 O O . ILE A 1 87 ? 4.122 -7.918 -19.037 1.00 90.88 87 ILE A O 1
ATOM 693 N N . PRO A 1 88 ? 4.807 -6.914 -20.937 1.00 83.44 88 PRO A N 1
ATOM 694 C CA . PRO A 1 88 ? 3.940 -5.758 -20.773 1.00 83.44 88 PRO A CA 1
ATOM 695 C C . PRO A 1 88 ? 2.476 -6.200 -20.710 1.00 83.44 88 PRO A C 1
ATOM 697 O O . PRO A 1 88 ? 1.952 -6.799 -21.644 1.00 83.44 88 PRO A O 1
ATOM 700 N N . SER A 1 89 ? 1.792 -5.903 -19.605 1.00 74.62 89 SER A N 1
ATOM 701 C CA . SER A 1 89 ? 0.336 -6.043 -19.551 1.00 74.62 89 SER A CA 1
ATOM 702 C C . SER A 1 89 ? -0.305 -4.701 -19.890 1.00 74.62 89 SER A C 1
ATOM 704 O O . SER A 1 89 ? 0.038 -3.682 -19.285 1.00 74.62 89 SER A O 1
ATOM 706 N N . GLU A 1 90 ? -1.287 -4.697 -20.789 1.00 59.34 90 GLU A N 1
ATOM 707 C CA . GLU A 1 90 ? -2.115 -3.517 -21.075 1.00 59.34 90 GLU A CA 1
ATOM 708 C C . GLU A 1 90 ? -3.112 -3.191 -19.957 1.00 59.34 90 GLU A C 1
ATOM 710 O O . GLU A 1 90 ? -3.951 -2.300 -20.115 1.00 59.34 90 GLU A O 1
ATOM 715 N N . SER A 1 91 ? -3.062 -3.892 -18.816 1.00 55.09 91 SER A N 1
ATOM 716 C CA . SER A 1 91 ? -3.982 -3.611 -17.723 1.00 55.09 91 SER A CA 1
ATOM 717 C C . SER A 1 91 ? -3.679 -2.228 -17.140 1.00 55.09 91 SER A C 1
ATOM 719 O O . SER A 1 91 ? -2.873 -2.044 -16.229 1.00 55.09 91 SER A O 1
ATOM 721 N N . LYS A 1 92 ? -4.377 -1.217 -17.664 1.00 52.62 92 LYS A N 1
ATOM 722 C CA . LYS A 1 92 ? -4.657 0.025 -16.953 1.00 52.62 92 LYS A CA 1
ATOM 723 C C . LYS A 1 92 ? -5.495 -0.362 -15.745 1.00 52.62 92 LYS A C 1
ATOM 725 O O . LYS A 1 92 ? -6.717 -0.239 -15.758 1.00 52.62 92 LYS A O 1
ATOM 730 N N . LYS A 1 93 ? -4.850 -0.884 -14.702 1.00 57.88 93 LYS A N 1
ATOM 731 C CA . LYS A 1 93 ? -5.469 -0.959 -13.388 1.00 57.88 93 LYS A CA 1
ATOM 732 C C . LYS A 1 93 ? -5.740 0.481 -12.995 1.00 57.88 93 LYS A C 1
ATOM 734 O O . LYS A 1 93 ? -4.821 1.220 -12.648 1.00 57.88 93 LYS A O 1
ATOM 739 N N . THR A 1 94 ? -6.995 0.901 -13.142 1.00 59.19 94 THR A N 1
ATOM 740 C CA . THR A 1 94 ? -7.482 2.141 -12.550 1.00 59.19 94 THR A CA 1
ATOM 741 C C . THR A 1 94 ? -7.087 2.080 -11.094 1.00 59.19 94 THR A C 1
ATOM 743 O O . THR A 1 94 ? -7.498 1.168 -10.378 1.00 59.19 94 THR A O 1
ATOM 746 N N . ALA A 1 95 ? -6.227 3.008 -10.701 1.00 66.19 95 ALA A N 1
ATOM 747 C CA . ALA A 1 95 ? -5.788 3.133 -9.337 1.00 66.19 95 ALA A CA 1
ATOM 748 C C . ALA A 1 95 ? -7.058 3.406 -8.510 1.00 66.19 95 ALA A C 1
ATOM 750 O O . ALA A 1 95 ? -7.662 4.478 -8.607 1.00 66.19 95 ALA A O 1
ATOM 751 N N . ALA A 1 96 ? -7.535 2.384 -7.804 1.00 79.12 96 ALA A N 1
ATOM 752 C CA . ALA A 1 96 ? -8.709 2.471 -6.959 1.00 79.12 96 ALA A CA 1
ATOM 753 C C . ALA A 1 96 ? -8.258 2.763 -5.532 1.00 79.12 96 ALA A C 1
ATOM 755 O O . ALA A 1 96 ? -7.353 2.107 -5.008 1.00 79.12 96 ALA A O 1
ATOM 756 N N . ALA A 1 97 ? -8.931 3.724 -4.900 1.00 87.69 97 ALA A N 1
ATOM 757 C CA . ALA A 1 97 ? -8.737 3.985 -3.487 1.00 87.69 97 ALA A CA 1
ATOM 758 C C . ALA A 1 97 ? -8.949 2.684 -2.687 1.00 87.69 97 ALA A C 1
ATOM 760 O O . ALA A 1 97 ? -9.938 1.972 -2.924 1.00 87.69 97 ALA A O 1
ATOM 761 N N . PRO A 1 98 ? -8.039 2.353 -1.754 1.00 91.44 98 PRO A N 1
ATOM 762 C CA . PRO A 1 98 ? -8.182 1.164 -0.934 1.00 91.44 98 PRO A CA 1
ATOM 763 C C . PRO A 1 98 ? -9.435 1.247 -0.058 1.00 91.44 98 PRO A C 1
ATOM 765 O O . PRO A 1 98 ? -9.966 2.324 0.214 1.00 91.44 98 PRO A O 1
ATOM 768 N N . LYS A 1 99 ? -9.891 0.097 0.440 1.00 92.81 99 LYS A N 1
ATOM 769 C CA . LYS A 1 99 ? -10.934 0.028 1.470 1.00 92.81 99 LYS A CA 1
ATOM 770 C C . LYS A 1 99 ? -10.360 -0.589 2.734 1.00 92.81 99 LYS A C 1
ATOM 772 O O . LYS A 1 99 ? -9.865 -1.715 2.695 1.00 92.81 99 LYS A O 1
ATOM 777 N N . VAL A 1 100 ? -10.447 0.155 3.832 1.00 95.75 100 VAL A N 1
ATOM 778 C CA . VAL A 1 100 ? -10.026 -0.280 5.167 1.00 95.75 100 VAL A CA 1
ATOM 779 C C . VAL A 1 100 ? -11.226 -0.785 5.964 1.00 95.75 100 VAL A C 1
ATOM 781 O O . VAL A 1 100 ? -12.342 -0.287 5.816 1.00 95.75 100 VAL A O 1
ATOM 784 N N . TYR A 1 101 ? -10.988 -1.776 6.818 1.00 96.19 101 TYR A N 1
ATOM 785 C CA . TYR A 1 101 ? -11.988 -2.397 7.680 1.00 96.19 101 TYR A CA 1
ATOM 786 C C . TYR A 1 101 ? -11.417 -2.612 9.076 1.00 96.19 101 TYR A C 1
ATOM 788 O O . TYR A 1 101 ? -10.263 -3.020 9.208 1.00 96.19 101 TYR A O 1
ATOM 796 N N . PHE A 1 102 ? -12.230 -2.422 10.116 1.00 96.56 102 PHE A N 1
ATOM 797 C CA . PHE A 1 102 ? -11.896 -2.964 11.430 1.00 96.56 102 PHE A CA 1
ATOM 798 C C . PHE A 1 102 ? -11.993 -4.489 11.395 1.00 96.56 102 PHE A C 1
ATOM 800 O O . PHE A 1 102 ? -12.939 -5.051 10.840 1.00 96.56 102 PHE A O 1
ATOM 807 N N . THR A 1 103 ? -11.021 -5.154 12.010 1.00 95.44 103 THR A N 1
ATOM 808 C CA . THR A 1 103 ? -10.960 -6.616 12.129 1.00 95.44 103 THR A CA 1
ATOM 809 C C . THR A 1 103 ? -10.968 -7.096 13.573 1.00 95.44 103 THR A C 1
ATOM 811 O O . THR A 1 103 ? -11.123 -8.290 13.799 1.00 95.44 103 THR A O 1
ATOM 814 N N . GLY A 1 104 ? -10.804 -6.198 14.547 1.00 95.00 104 GLY A N 1
ATOM 815 C CA . GLY A 1 104 ? -10.894 -6.545 15.961 1.00 95.00 104 GLY A CA 1
ATOM 816 C C . GLY A 1 104 ? -10.938 -5.315 16.857 1.00 95.00 104 GLY A C 1
ATOM 817 O O . GLY A 1 104 ? -10.329 -4.291 16.540 1.00 95.00 104 GLY A O 1
ATOM 818 N N . VAL A 1 105 ? -11.647 -5.449 17.974 1.00 95.62 105 VAL A N 1
ATOM 819 C CA . VAL A 1 105 ? -11.627 -4.514 19.101 1.00 95.62 105 VAL A CA 1
ATOM 820 C C . VAL A 1 105 ? -11.345 -5.337 20.351 1.00 95.62 105 VAL A C 1
ATOM 822 O O . VAL A 1 105 ? -11.991 -6.358 20.585 1.00 95.62 105 VAL A O 1
ATOM 825 N N . GLU A 1 106 ? -10.359 -4.911 21.126 1.00 95.06 106 GLU A N 1
ATOM 826 C CA . GLU A 1 106 ? -9.895 -5.593 22.330 1.00 95.06 106 GLU A CA 1
ATOM 827 C C . GLU A 1 106 ? -9.997 -4.660 23.536 1.00 95.06 106 GLU A C 1
ATOM 829 O O . GLU A 1 106 ? -9.636 -3.492 23.436 1.00 95.06 106 GLU A O 1
ATOM 834 N N . GLU A 1 107 ? -10.407 -5.191 24.686 1.00 93.06 107 GLU A N 1
ATOM 835 C CA . GLU A 1 107 ? -10.326 -4.530 25.994 1.00 93.06 107 GLU A CA 1
ATOM 836 C C . GLU A 1 107 ? -9.365 -5.333 26.873 1.00 93.06 107 GLU A C 1
ATOM 838 O O . GLU A 1 107 ? -9.513 -6.552 26.982 1.00 93.06 107 GLU A O 1
ATOM 843 N N . ARG A 1 108 ? -8.329 -4.697 27.442 1.00 90.12 108 ARG A N 1
ATOM 844 C CA . ARG A 1 108 ? -7.262 -5.402 28.196 1.00 90.12 108 ARG A CA 1
ATOM 845 C C . ARG A 1 108 ? -6.737 -6.656 27.461 1.00 90.12 108 ARG A C 1
ATOM 847 O O . ARG A 1 108 ? -6.567 -7.719 28.060 1.00 90.12 108 ARG A O 1
ATOM 854 N N . TYR A 1 109 ? -6.486 -6.529 26.153 1.00 85.94 109 TYR A N 1
ATOM 855 C CA . TYR A 1 109 ? -6.012 -7.602 25.256 1.00 85.94 109 TYR A CA 1
ATOM 856 C C . TYR A 1 109 ? -6.970 -8.793 25.085 1.00 85.94 109 TYR A C 1
ATOM 858 O O . TYR A 1 109 ? -6.571 -9.849 24.593 1.00 85.94 109 TYR A O 1
ATOM 866 N N . LYS A 1 110 ? -8.238 -8.645 25.481 1.00 89.88 110 LYS A N 1
ATOM 867 C CA . LYS A 1 110 ? -9.292 -9.634 25.248 1.00 89.88 110 LYS A CA 1
ATOM 868 C C . LYS A 1 110 ? -10.228 -9.133 24.163 1.00 89.88 110 LYS A C 1
ATOM 870 O O . LYS A 1 110 ? -10.757 -8.029 24.261 1.00 89.88 110 LYS A O 1
ATOM 875 N N . SER A 1 111 ? -10.427 -9.956 23.140 1.00 90.25 111 SER A N 1
ATOM 876 C CA . SER A 1 111 ? -11.336 -9.649 22.039 1.00 90.25 111 SER A CA 1
ATOM 877 C C . SER A 1 111 ? -12.776 -9.499 22.535 1.00 90.25 111 SER A C 1
ATOM 879 O O . SER A 1 111 ? -13.247 -10.287 23.358 1.00 90.25 111 SER A O 1
ATOM 881 N N . ILE A 1 112 ? -13.482 -8.494 22.020 1.00 89.62 112 ILE A N 1
ATOM 882 C CA . ILE A 1 112 ? -14.920 -8.310 22.236 1.00 89.62 112 ILE A CA 1
ATOM 883 C C . ILE A 1 112 ? -15.668 -9.049 21.115 1.00 89.62 112 ILE A C 1
ATOM 885 O O . ILE A 1 112 ? -16.203 -8.443 20.188 1.00 89.62 112 ILE A O 1
ATOM 889 N N . ASP A 1 113 ? -15.692 -10.383 21.185 1.00 77.31 113 ASP A N 1
ATOM 890 C CA . ASP A 1 113 ? -16.200 -11.254 20.106 1.00 77.31 113 ASP A CA 1
ATOM 891 C C . ASP A 1 113 ? -17.701 -11.088 19.806 1.00 77.31 113 ASP A C 1
ATOM 893 O O . ASP A 1 113 ? -18.175 -11.467 18.736 1.00 77.31 113 ASP A O 1
ATOM 897 N N . SER A 1 114 ? -18.468 -10.496 20.726 1.00 82.19 114 SER A N 1
ATOM 898 C CA . SER A 1 114 ? -19.888 -10.182 20.518 1.00 82.19 114 SER A CA 1
ATOM 899 C C . SER A 1 114 ? -20.119 -9.061 19.499 1.00 82.19 114 SER A C 1
ATOM 901 O O . SER A 1 114 ? -21.258 -8.820 19.087 1.00 82.19 114 SER A O 1
ATOM 903 N N . LEU A 1 115 ? -19.063 -8.354 19.090 1.00 86.31 115 LEU A N 1
ATOM 904 C CA . LEU A 1 115 ? -19.174 -7.159 18.276 1.00 86.31 115 LEU A CA 1
ATOM 905 C C . LEU A 1 115 ? -19.089 -7.476 16.776 1.00 86.31 115 LEU A C 1
ATOM 907 O O . LEU A 1 115 ? -18.031 -7.770 16.223 1.00 86.31 115 LEU A O 1
ATOM 911 N N . ILE A 1 116 ? -20.216 -7.336 16.074 1.00 90.25 116 ILE A N 1
ATOM 912 C CA . ILE A 1 116 ? -20.269 -7.439 14.608 1.00 90.25 116 ILE A CA 1
ATOM 913 C C . ILE A 1 116 ? -19.760 -6.128 13.998 1.00 90.25 116 ILE A C 1
ATOM 915 O O . ILE A 1 116 ? -20.542 -5.237 13.694 1.00 90.25 116 ILE A O 1
ATOM 919 N N . LEU A 1 117 ? -18.446 -5.990 13.805 1.00 90.19 117 LEU A N 1
ATOM 920 C CA . LEU A 1 117 ? -17.768 -4.724 13.454 1.00 90.19 117 LEU A CA 1
ATOM 921 C C . LEU A 1 117 ? -18.404 -3.926 12.305 1.00 90.19 117 LEU A C 1
ATOM 923 O O . LEU A 1 117 ? -18.430 -2.694 12.355 1.00 90.19 117 LEU A O 1
ATOM 927 N N . LYS A 1 118 ? -18.959 -4.600 11.293 1.00 89.31 118 LYS A N 1
ATOM 928 C CA . LYS A 1 118 ? -19.652 -3.947 10.167 1.00 89.31 118 LYS A CA 1
ATOM 929 C C . LYS A 1 118 ? -20.854 -3.104 10.606 1.00 89.31 118 LYS A C 1
ATOM 931 O O . LYS A 1 118 ? -21.117 -2.082 9.988 1.00 89.31 118 LYS A O 1
ATOM 936 N N . ASP A 1 119 ? -21.520 -3.487 11.690 1.00 91.38 119 ASP A N 1
ATOM 937 C CA . ASP A 1 119 ? -22.707 -2.804 12.210 1.00 91.38 119 ASP A CA 1
ATOM 938 C C . ASP A 1 119 ? -22.373 -1.621 13.128 1.00 91.38 119 ASP A C 1
ATOM 940 O O . ASP A 1 119 ? -23.288 -0.947 13.604 1.00 91.38 119 ASP A O 1
ATOM 944 N N . TRP A 1 120 ? -21.087 -1.421 13.431 1.00 93.50 120 TRP A N 1
ATOM 945 C CA . TRP A 1 120 ? -20.574 -0.373 14.320 1.00 93.50 120 TRP A CA 1
ATOM 946 C C . TRP A 1 120 ? -19.714 0.638 13.556 1.00 93.50 120 TRP A C 1
ATOM 948 O O . TRP A 1 120 ? -19.758 1.835 13.843 1.00 93.50 120 TRP A O 1
ATOM 958 N N . THR A 1 121 ? -18.991 0.173 12.535 1.00 94.44 121 THR A N 1
ATOM 959 C CA . THR A 1 121 ? -18.120 0.993 11.683 1.00 94.44 121 THR A CA 1
ATOM 960 C C . THR A 1 121 ? -18.926 2.041 10.920 1.00 94.44 121 THR A C 1
ATOM 962 O O . THR A 1 121 ? -19.880 1.702 10.227 1.00 94.44 121 THR A O 1
ATOM 965 N N . ASN A 1 122 ? -18.526 3.313 11.005 1.00 95.50 122 ASN A N 1
ATOM 966 C CA . ASN A 1 122 ? -19.212 4.436 10.348 1.00 95.50 122 ASN A CA 1
ATOM 967 C C . ASN A 1 122 ? -20.689 4.603 10.756 1.00 95.50 122 ASN A C 1
ATOM 969 O O . ASN A 1 122 ? -21.472 5.197 10.019 1.00 95.50 122 ASN A O 1
ATOM 973 N N . THR A 1 123 ? -21.071 4.127 11.945 1.00 94.38 123 THR A N 1
ATOM 974 C CA . THR A 1 123 ? -22.439 4.258 12.475 1.00 94.38 123 THR A CA 1
ATOM 975 C C . THR A 1 123 ? -22.499 5.169 13.697 1.00 94.38 123 THR A C 1
ATOM 977 O O . THR A 1 123 ? -21.476 5.536 14.273 1.00 94.38 123 THR A O 1
ATOM 980 N N . THR A 1 124 ? -23.708 5.512 14.135 1.00 92.56 124 THR A N 1
ATOM 981 C CA . THR A 1 124 ? -23.943 6.256 15.381 1.00 92.56 124 THR A CA 1
ATOM 982 C C . THR A 1 124 ? -23.904 5.382 16.638 1.00 92.56 124 THR A C 1
ATOM 984 O O . THR A 1 124 ? -24.069 5.915 17.732 1.00 92.56 124 THR A O 1
ATOM 987 N N . LYS A 1 125 ? -23.699 4.059 16.521 1.00 93.31 125 LYS A N 1
ATOM 988 C CA . LYS A 1 125 ? -23.583 3.179 17.692 1.00 93.31 125 LYS A CA 1
ATOM 989 C C . LYS A 1 125 ? -22.324 3.517 18.484 1.00 93.31 125 LYS A C 1
ATOM 991 O O . LYS A 1 125 ? -21.280 3.789 17.898 1.00 93.31 125 LYS A O 1
ATOM 996 N N . VAL A 1 126 ? -22.437 3.460 19.807 1.00 93.44 126 VAL A N 1
ATOM 997 C CA . VAL A 1 126 ? -21.357 3.786 20.742 1.00 93.44 126 VAL A CA 1
ATOM 998 C C . VAL A 1 126 ? -21.143 2.602 21.668 1.00 93.44 126 VAL A C 1
ATOM 1000 O O . VAL A 1 126 ? -22.068 2.208 22.383 1.00 93.44 126 VAL A O 1
ATOM 1003 N N . LEU A 1 127 ? -19.947 2.015 21.636 1.00 93.00 127 LEU A N 1
ATOM 1004 C CA . LEU A 1 127 ? -19.572 0.949 22.563 1.00 93.00 127 LEU A CA 1
ATOM 1005 C C . LEU A 1 127 ? -19.472 1.541 23.970 1.00 93.00 127 LEU A C 1
ATOM 1007 O O . LEU A 1 127 ? -18.686 2.456 24.175 1.00 93.00 127 LEU A O 1
ATOM 1011 N N . GLN A 1 128 ? -20.279 1.041 24.902 1.00 92.56 128 GLN A N 1
ATOM 1012 C CA . GLN A 1 128 ? -20.263 1.490 26.294 1.00 92.56 128 GLN A CA 1
ATOM 1013 C C . GLN A 1 128 ? -19.249 0.663 27.084 1.00 92.56 128 GLN A C 1
ATOM 1015 O O . GLN A 1 128 ? -19.384 -0.561 27.159 1.00 92.56 128 GLN A O 1
ATOM 1020 N N . LEU A 1 129 ? -18.258 1.329 27.662 1.00 89.06 129 LEU A N 1
ATOM 1021 C CA . LEU A 1 129 ? -17.232 0.766 28.526 1.00 89.06 129 LEU A CA 1
ATOM 1022 C C . LEU A 1 129 ? -17.554 1.083 29.989 1.00 89.06 129 LEU A C 1
ATOM 1024 O O . LEU A 1 129 ? -18.213 2.074 30.314 1.00 89.06 129 LEU A O 1
ATOM 1028 N N . THR A 1 130 ? -17.092 0.237 30.905 1.00 89.38 130 THR A N 1
ATOM 1029 C CA . THR A 1 130 ? -17.126 0.559 32.336 1.00 89.38 130 THR A CA 1
ATOM 1030 C C . THR A 1 130 ? -15.941 1.457 32.715 1.00 89.38 130 THR A C 1
ATOM 1032 O O . THR A 1 130 ? -14.911 1.426 32.045 1.00 89.38 130 THR A O 1
ATOM 1035 N N . PRO A 1 131 ? -16.018 2.245 33.808 1.00 84.94 131 PRO A N 1
ATOM 1036 C CA . PRO A 1 131 ? -14.951 3.184 34.179 1.00 84.94 131 PRO A CA 1
ATOM 1037 C C . PRO A 1 131 ? -13.559 2.566 34.414 1.00 84.94 131 PRO A C 1
ATOM 1039 O O . PRO A 1 131 ? -12.563 3.284 34.414 1.00 84.94 131 PRO A O 1
ATOM 1042 N N . ASP A 1 132 ? -13.462 1.251 34.635 1.00 87.38 132 ASP A N 1
ATOM 1043 C CA . ASP A 1 132 ? -12.194 0.522 34.759 1.00 87.38 132 ASP A CA 1
ATOM 1044 C C . ASP A 1 132 ? -11.604 0.068 33.408 1.00 87.38 132 ASP A C 1
ATOM 1046 O O . ASP A 1 132 ? -10.426 -0.294 33.341 1.00 87.38 132 ASP A O 1
ATOM 1050 N N . GLN A 1 133 ? -12.387 0.106 32.327 1.00 89.31 133 GLN A N 1
ATOM 1051 C CA . GLN A 1 133 ? -12.009 -0.325 30.978 1.00 89.31 133 GLN A CA 1
ATOM 1052 C C . GLN A 1 133 ? -11.357 0.815 30.188 1.00 89.31 133 GLN A C 1
ATOM 1054 O O . GLN A 1 133 ? -11.872 1.302 29.187 1.00 89.31 133 GLN A O 1
ATOM 1059 N N . THR A 1 134 ? -10.179 1.242 30.636 1.00 90.88 134 THR A N 1
ATOM 1060 C CA . THR A 1 134 ? -9.440 2.377 30.045 1.00 90.88 134 THR A CA 1
ATOM 1061 C C . THR A 1 134 ? -8.415 1.965 28.981 1.00 90.88 134 THR A C 1
ATOM 1063 O O . THR A 1 134 ? -7.603 2.784 28.540 1.00 90.88 134 THR A O 1
ATOM 1066 N N . GLN A 1 135 ? -8.404 0.687 28.588 1.00 93.31 135 GLN A N 1
ATOM 1067 C CA . GLN A 1 135 ? -7.446 0.124 27.637 1.00 93.31 135 GLN A CA 1
ATOM 1068 C C . GLN A 1 135 ? -8.173 -0.507 26.457 1.00 93.31 135 GLN A C 1
ATOM 1070 O O . GLN A 1 135 ? -8.815 -1.545 26.616 1.00 93.31 135 GLN A O 1
ATOM 1075 N N . LEU A 1 136 ? -8.007 0.084 25.274 1.00 95.31 136 LEU A N 1
ATOM 1076 C CA . LEU A 1 136 ? -8.581 -0.427 24.034 1.00 95.31 136 LEU A CA 1
ATOM 1077 C C . LEU A 1 136 ? -7.514 -0.688 22.977 1.00 95.31 136 LEU A C 1
ATOM 1079 O O . LEU A 1 136 ? -6.615 0.123 22.760 1.00 95.31 136 LEU A O 1
ATOM 1083 N N . GLY A 1 137 ? -7.656 -1.809 22.280 1.00 96.50 137 GLY A N 1
ATOM 1084 C CA . GLY A 1 137 ? -6.895 -2.149 21.087 1.00 96.50 137 GLY A CA 1
ATOM 1085 C C . GLY A 1 137 ? -7.809 -2.213 19.872 1.00 96.50 137 GLY A C 1
ATOM 1086 O O . GLY A 1 137 ? -8.863 -2.840 19.919 1.00 96.50 137 GLY A O 1
ATOM 1087 N N . PHE A 1 138 ? -7.392 -1.609 18.766 1.00 97.31 138 PHE A N 1
ATOM 1088 C CA . PHE A 1 138 ? -8.088 -1.680 17.486 1.00 97.31 138 PHE A CA 1
ATOM 1089 C C . PHE A 1 138 ? -7.188 -2.337 16.457 1.00 97.31 138 PHE A C 1
ATOM 1091 O O . PHE A 1 138 ? -6.077 -1.870 16.221 1.00 97.31 138 PHE A O 1
ATOM 1098 N N . SER A 1 139 ? -7.685 -3.391 15.819 1.00 97.44 139 SER A N 1
ATOM 1099 C CA . SER A 1 139 ? -7.046 -4.002 14.655 1.00 97.44 139 SER A CA 1
ATOM 1100 C C . SER A 1 139 ? -7.841 -3.659 13.404 1.00 97.44 139 SER A C 1
ATOM 1102 O O . SER A 1 139 ? -9.075 -3.682 13.410 1.00 97.44 139 SER A O 1
ATOM 1104 N N . PHE A 1 140 ? -7.140 -3.354 12.324 1.00 96.94 140 PHE A N 1
ATOM 1105 C CA . PHE A 1 140 ? -7.726 -2.969 11.048 1.00 96.94 140 PHE A CA 1
ATOM 1106 C C . PHE A 1 140 ? -6.937 -3.581 9.897 1.00 96.94 140 PHE A C 1
ATOM 1108 O O . PHE A 1 140 ? -5.774 -3.938 10.043 1.00 96.94 140 PHE A O 1
ATOM 1115 N N . ARG A 1 141 ? -7.570 -3.747 8.737 1.00 95.94 141 ARG A N 1
ATOM 1116 C CA . ARG A 1 141 ? -6.913 -4.240 7.524 1.00 95.94 141 ARG A CA 1
ATOM 1117 C C . ARG A 1 141 ? -7.521 -3.623 6.282 1.00 95.94 141 ARG A C 1
ATOM 1119 O O . ARG A 1 141 ? -8.732 -3.429 6.197 1.00 95.94 141 ARG A O 1
ATOM 1126 N N . THR A 1 142 ? -6.667 -3.419 5.295 1.00 95.12 142 THR A N 1
ATOM 1127 C CA . THR A 1 142 ? -7.054 -3.142 3.916 1.00 95.12 142 THR A CA 1
ATOM 1128 C C . THR A 1 142 ? -6.816 -4.378 3.072 1.00 95.12 142 THR A C 1
ATOM 1130 O O . THR A 1 142 ? -5.816 -5.076 3.241 1.00 95.12 142 THR A O 1
ATOM 1133 N N . VAL A 1 143 ? -7.747 -4.650 2.163 1.00 85.31 143 VAL A N 1
ATOM 1134 C CA . VAL A 1 143 ? -7.575 -5.701 1.161 1.00 85.31 143 VAL A CA 1
ATOM 1135 C C . VAL A 1 143 ? -6.934 -5.070 -0.069 1.00 85.31 143 VAL A C 1
ATOM 1137 O O . VAL A 1 143 ? -7.613 -4.409 -0.850 1.00 85.31 143 VAL A O 1
ATOM 1140 N N . ASP A 1 144 ? -5.626 -5.267 -0.208 1.00 82.81 144 ASP A N 1
ATOM 1141 C CA . ASP A 1 144 ? -4.869 -4.985 -1.426 1.00 82.81 144 ASP A CA 1
ATOM 1142 C C . ASP A 1 144 ? -4.256 -6.312 -1.891 1.00 82.81 144 ASP A C 1
ATOM 1144 O O . ASP A 1 144 ? -3.393 -6.875 -1.219 1.00 82.81 144 ASP A O 1
ATOM 1148 N N . VAL A 1 145 ? -4.807 -6.876 -2.969 1.00 73.69 145 VAL A N 1
ATOM 1149 C CA . VAL A 1 145 ? -4.374 -8.178 -3.510 1.00 73.69 145 VAL A CA 1
ATOM 1150 C C . VAL A 1 145 ? -3.096 -8.026 -4.326 1.00 73.69 145 VAL A C 1
ATOM 1152 O O . VAL A 1 145 ? -2.329 -8.978 -4.445 1.00 73.69 145 VAL A O 1
ATOM 1155 N N . ASP A 1 146 ? -2.868 -6.830 -4.861 1.00 74.19 146 ASP A N 1
ATOM 1156 C CA . ASP A 1 146 ? -1.732 -6.551 -5.719 1.00 74.19 146 ASP A CA 1
ATOM 1157 C C . ASP A 1 146 ? -0.493 -6.254 -4.865 1.00 74.19 146 ASP A C 1
ATOM 1159 O O . ASP A 1 146 ? 0.565 -6.836 -5.094 1.00 74.19 146 ASP A O 1
ATOM 1163 N N . HIS A 1 147 ? -0.639 -5.411 -3.833 1.00 78.12 147 HIS A N 1
ATOM 1164 C CA . HIS A 1 147 ? 0.477 -4.913 -3.016 1.00 78.12 147 HIS A CA 1
ATOM 1165 C C . HIS A 1 147 ? 0.174 -4.901 -1.517 1.00 78.12 147 HIS A C 1
ATOM 1167 O O . HIS A 1 147 ? 0.260 -3.850 -0.872 1.00 78.12 147 HIS A O 1
ATOM 1173 N N . PRO A 1 148 ? -0.105 -6.061 -0.898 1.00 82.25 148 PRO A N 1
ATOM 1174 C CA . PRO A 1 148 ? -0.485 -6.119 0.514 1.00 82.25 148 PRO A CA 1
ATOM 1175 C C . PRO A 1 148 ? 0.586 -5.547 1.459 1.00 82.25 148 PRO A C 1
ATOM 1177 O O . PRO A 1 148 ? 0.254 -5.029 2.523 1.00 82.25 148 PRO A O 1
ATOM 1180 N N . ASN A 1 149 ? 1.864 -5.604 1.070 1.00 83.25 149 ASN A N 1
ATOM 1181 C CA . ASN A 1 149 ? 2.991 -5.156 1.897 1.00 83.25 149 ASN A CA 1
ATOM 1182 C C . ASN A 1 149 ? 3.275 -3.647 1.808 1.00 83.25 149 ASN A C 1
ATOM 1184 O O . ASN A 1 149 ? 4.065 -3.132 2.603 1.00 83.25 149 ASN A O 1
ATOM 1188 N N . GLU A 1 150 ? 2.658 -2.941 0.860 1.00 87.00 150 GLU A N 1
ATOM 1189 C CA . GLU A 1 150 ? 2.829 -1.493 0.672 1.00 87.00 150 GLU A CA 1
ATOM 1190 C C . GLU A 1 150 ? 1.644 -0.677 1.184 1.00 87.00 150 GLU A C 1
ATOM 1192 O O . GLU A 1 150 ? 1.634 0.552 1.086 1.00 87.00 150 GLU A O 1
ATOM 1197 N N . VAL A 1 151 ? 0.661 -1.344 1.788 1.00 93.12 151 VAL A N 1
ATOM 1198 C CA . VAL A 1 151 ? -0.396 -0.655 2.512 1.00 93.12 151 VAL A CA 1
ATOM 1199 C C . VAL A 1 151 ? 0.194 0.028 3.741 1.00 93.12 151 VAL A C 1
ATOM 1201 O O . VAL A 1 151 ? 0.861 -0.597 4.567 1.00 93.12 151 VAL A O 1
ATOM 1204 N N . ALA A 1 152 ? -0.108 1.313 3.879 1.00 96.06 152 ALA A N 1
ATOM 1205 C CA . ALA A 1 152 ? 0.163 2.080 5.082 1.00 96.06 152 ALA A CA 1
ATOM 1206 C C . ALA A 1 152 ? -1.143 2.562 5.719 1.00 96.06 152 ALA A C 1
ATOM 1208 O O . ALA A 1 152 ? -2.151 2.759 5.037 1.00 96.06 152 ALA A O 1
ATOM 1209 N N . TYR A 1 153 ? -1.102 2.800 7.022 1.00 98.00 153 TYR A N 1
ATOM 1210 C CA . TYR A 1 153 ? -2.217 3.280 7.822 1.00 98.00 153 TYR A CA 1
ATOM 1211 C C . TYR A 1 153 ? -1.823 4.530 8.593 1.00 98.00 153 TYR A C 1
ATOM 1213 O O . TYR A 1 153 ? -0.669 4.703 8.982 1.00 98.00 153 TYR A O 1
ATOM 1221 N N . ARG A 1 154 ? -2.804 5.389 8.840 1.00 98.06 154 ARG A N 1
ATOM 1222 C CA . ARG A 1 154 ? -2.713 6.449 9.839 1.00 98.06 154 ARG A CA 1
ATOM 1223 C C . ARG A 1 154 ? -3.967 6.442 10.686 1.00 98.06 154 ARG A C 1
ATOM 1225 O O . ARG A 1 154 ? -5.040 6.050 10.222 1.00 98.06 154 ARG A O 1
ATOM 1232 N N . THR A 1 155 ? -3.822 6.865 11.928 1.00 98.25 155 THR A N 1
ATOM 1233 C CA . THR A 1 155 ? -4.908 6.852 12.901 1.00 98.25 155 THR A CA 1
ATOM 1234 C C . THR A 1 155 ? -5.008 8.192 13.609 1.00 98.25 155 THR A C 1
ATOM 1236 O O . THR A 1 155 ? -4.051 8.966 13.633 1.00 98.25 155 THR A O 1
ATOM 1239 N N . ARG A 1 156 ? -6.175 8.476 14.176 1.00 97.06 156 ARG A N 1
ATOM 1240 C CA . ARG A 1 156 ? -6.349 9.549 15.155 1.00 97.06 156 ARG A CA 1
ATOM 1241 C C . ARG A 1 156 ? -7.419 9.171 16.163 1.00 97.06 156 ARG A C 1
ATOM 1243 O O . ARG A 1 156 ? -8.332 8.399 15.855 1.00 97.06 156 ARG A O 1
ATOM 1250 N N . LEU A 1 157 ? -7.294 9.740 17.352 1.00 97.31 157 LEU A N 1
ATOM 1251 C CA . LEU A 1 157 ? -8.307 9.693 18.393 1.00 97.31 157 LEU A CA 1
ATOM 1252 C C . LEU A 1 157 ? -8.941 11.080 18.489 1.00 97.31 157 LEU A C 1
ATOM 1254 O O . LEU A 1 157 ? -8.218 12.063 18.644 1.00 97.31 157 LEU A O 1
ATOM 1258 N N . ASP A 1 158 ? -10.262 11.142 18.388 1.00 94.81 158 ASP A N 1
ATOM 1259 C CA . ASP A 1 158 ? -11.057 12.370 18.391 1.00 94.81 158 ASP A CA 1
ATOM 1260 C C . ASP A 1 158 ? -10.614 13.342 17.283 1.00 94.81 158 ASP A C 1
ATOM 1262 O O . ASP A 1 158 ? -10.249 12.922 16.180 1.00 94.81 158 ASP A O 1
ATOM 1266 N N . ASP A 1 159 ? -10.641 14.641 17.572 1.00 92.75 159 ASP A N 1
ATOM 1267 C CA . ASP A 1 159 ? -10.260 15.707 16.642 1.00 92.75 159 ASP A CA 1
ATOM 1268 C C . ASP A 1 159 ? -8.757 16.029 16.679 1.00 92.75 159 ASP A C 1
ATOM 1270 O O . ASP A 1 159 ? -8.327 17.089 16.221 1.00 92.75 159 ASP A O 1
ATOM 1274 N N . ASN A 1 160 ? -7.938 15.113 17.204 1.00 94.88 160 ASN A N 1
ATOM 1275 C CA . ASN A 1 160 ? -6.488 15.263 17.175 1.00 94.88 160 ASN A CA 1
ATOM 1276 C C . ASN A 1 160 ? -5.928 15.142 15.747 1.00 94.88 160 ASN A C 1
ATOM 1278 O O . ASN A 1 160 ? -6.566 14.627 14.820 1.00 94.88 160 ASN A O 1
ATOM 1282 N N . GLU A 1 161 ? -4.685 15.596 15.586 1.00 96.81 161 GLU A N 1
ATOM 1283 C CA . GLU A 1 161 ? -3.915 15.431 14.354 1.00 96.81 161 GLU A CA 1
ATOM 1284 C C . GLU A 1 161 ? -3.764 13.947 13.985 1.00 96.81 161 GLU A C 1
ATOM 1286 O O . GLU A 1 161 ? -3.668 13.065 14.844 1.00 96.81 161 GLU A O 1
ATOM 1291 N N . TRP A 1 162 ? -3.723 13.668 12.682 1.00 97.81 162 TRP A N 1
ATOM 1292 C CA . TRP A 1 162 ? -3.442 12.324 12.195 1.00 97.81 162 TRP A CA 1
ATOM 1293 C C . TRP A 1 162 ? -2.015 11.900 12.536 1.00 97.81 162 TRP A C 1
ATOM 1295 O O . TRP A 1 162 ? -1.065 12.667 12.379 1.00 97.81 162 TRP A O 1
ATOM 1305 N N . SER A 1 163 ? -1.853 10.635 12.919 1.00 97.44 163 SER A N 1
ATOM 1306 C CA . SER A 1 163 ? -0.535 10.028 13.056 1.00 97.44 163 SER A CA 1
ATOM 1307 C C . SER A 1 163 ? 0.221 10.029 11.717 1.00 97.44 163 SER A C 1
ATOM 1309 O O . SER A 1 163 ? -0.392 10.071 10.642 1.00 97.44 163 SER A O 1
ATOM 1311 N N . PRO A 1 164 ? 1.555 9.880 11.748 1.00 97.31 164 PRO A N 1
ATOM 1312 C CA . PRO A 1 164 ? 2.311 9.500 10.563 1.00 97.31 164 PRO A CA 1
ATOM 1313 C C . PRO A 1 164 ? 1.779 8.201 9.941 1.00 97.31 164 PRO A C 1
ATOM 1315 O O . PRO A 1 164 ? 1.142 7.384 10.614 1.00 97.31 164 PRO A O 1
ATOM 1318 N N . TRP A 1 165 ? 2.073 8.011 8.655 1.00 96.56 165 TRP A N 1
ATOM 1319 C CA . TRP A 1 165 ? 1.798 6.765 7.943 1.00 96.56 165 TRP A CA 1
ATOM 1320 C C . TRP A 1 165 ? 2.750 5.658 8.406 1.00 96.56 165 TRP A C 1
ATOM 1322 O O . TRP A 1 165 ? 3.968 5.827 8.341 1.00 96.56 165 TRP A O 1
ATOM 1332 N N . VAL A 1 166 ? 2.195 4.521 8.818 1.00 96.56 166 VAL A N 1
ATOM 1333 C CA . VAL A 1 166 ? 2.930 3.353 9.330 1.00 96.56 166 VAL A CA 1
ATOM 1334 C C . VAL A 1 166 ? 2.418 2.058 8.682 1.00 96.56 166 VAL A C 1
ATOM 1336 O O . VAL A 1 166 ? 1.334 2.060 8.102 1.00 96.56 166 VAL A O 1
ATOM 1339 N N . LYS A 1 167 ? 3.179 0.955 8.725 1.00 94.81 167 LYS A N 1
ATOM 1340 C CA . LYS A 1 167 ? 2.743 -0.336 8.134 1.00 94.81 167 LYS A CA 1
ATOM 1341 C C . LYS A 1 167 ? 1.948 -1.192 9.130 1.00 94.81 167 LYS A C 1
ATOM 1343 O O . LYS A 1 167 ? 1.256 -2.132 8.742 1.00 94.81 167 LYS A O 1
ATOM 1348 N N . GLU A 1 168 ? 2.030 -0.858 10.412 1.00 95.62 168 GLU A N 1
ATOM 1349 C CA . GLU A 1 168 ? 1.323 -1.498 11.506 1.00 95.62 168 GLU A CA 1
ATOM 1350 C C . GLU A 1 168 ? -0.186 -1.322 11.356 1.00 95.62 168 GLU A C 1
ATOM 1352 O O . GLU A 1 168 ? -0.702 -0.244 11.063 1.00 95.62 168 GLU A O 1
ATOM 1357 N N . ASN A 1 169 ? -0.903 -2.414 11.592 1.00 96.19 169 ASN A N 1
ATOM 1358 C CA . ASN A 1 169 ? -2.338 -2.507 11.369 1.00 96.19 169 ASN A CA 1
ATOM 1359 C C . ASN A 1 169 ? -3.129 -2.658 12.684 1.00 96.19 169 ASN A C 1
ATOM 1361 O O . ASN A 1 169 ? -4.265 -3.137 12.702 1.00 96.19 169 ASN A O 1
ATOM 1365 N N . LYS A 1 170 ? -2.490 -2.282 13.796 1.00 96.88 170 LYS A N 1
ATOM 1366 C CA . LYS A 1 170 ? -3.043 -2.322 15.145 1.00 96.88 170 LYS A CA 1
ATOM 1367 C C . LYS A 1 170 ? -2.634 -1.066 15.904 1.00 96.88 170 LYS A C 1
ATOM 1369 O O . LYS A 1 170 ? -1.468 -0.686 15.882 1.00 96.88 170 LYS A O 1
ATOM 1374 N N . GLN A 1 171 ? -3.588 -0.468 16.606 1.00 96.94 171 GLN A N 1
ATOM 1375 C CA . GLN A 1 171 ? -3.371 0.672 17.490 1.00 96.94 171 GLN A CA 1
ATOM 1376 C C . GLN A 1 171 ? -3.879 0.329 18.888 1.00 96.94 171 GLN A C 1
ATOM 1378 O O . GLN A 1 171 ? -5.022 -0.096 19.040 1.00 96.94 171 GLN A O 1
ATOM 1383 N N . ASN A 1 172 ? -3.040 0.542 19.901 1.00 96.12 172 ASN A N 1
ATOM 1384 C CA . ASN A 1 172 ? -3.416 0.367 21.301 1.00 96.12 172 ASN A CA 1
ATOM 1385 C C . ASN A 1 172 ? -3.467 1.729 21.995 1.00 96.12 172 ASN A C 1
ATOM 1387 O O . ASN A 1 172 ? -2.589 2.571 21.796 1.00 96.12 172 ASN A O 1
ATOM 1391 N N . PHE A 1 173 ? -4.473 1.911 22.838 1.00 94.12 173 PHE A N 1
ATOM 1392 C CA . PHE A 1 173 ? -4.636 3.048 23.729 1.00 94.12 173 PHE A CA 1
ATOM 1393 C C . PHE A 1 173 ? -4.633 2.548 25.168 1.00 94.12 173 PHE A C 1
ATOM 1395 O O . PHE A 1 173 ? -5.289 1.557 25.491 1.00 94.12 173 PHE A O 1
ATOM 1402 N N . ALA A 1 174 ? -3.898 3.240 26.033 1.00 91.38 174 ALA A N 1
ATOM 1403 C CA . ALA A 1 174 ? -3.861 2.960 27.459 1.00 91.38 174 ALA A CA 1
ATOM 1404 C C . ALA A 1 174 ? -4.182 4.235 28.236 1.00 91.38 174 ALA A C 1
ATOM 1406 O O . ALA A 1 174 ? -3.677 5.303 27.895 1.00 91.38 174 ALA A O 1
ATOM 1407 N N . GLY A 1 175 ? -5.000 4.106 29.283 1.00 89.31 175 GLY A N 1
ATOM 1408 C CA . GLY A 1 175 ? -5.378 5.238 30.126 1.00 89.31 175 GLY A CA 1
ATOM 1409 C C . GLY A 1 175 ? -6.273 6.241 29.401 1.00 89.31 175 GLY A C 1
ATOM 1410 O O . GLY A 1 175 ? -6.077 7.444 29.554 1.00 89.31 175 GLY A O 1
ATOM 1411 N N . LEU A 1 176 ? -7.220 5.751 28.593 1.00 91.25 176 LEU A N 1
ATOM 1412 C CA . LEU A 1 176 ? -8.238 6.594 27.966 1.00 91.25 176 LEU A CA 1
ATOM 1413 C C . LEU A 1 176 ? -8.978 7.404 29.036 1.00 91.25 176 LEU A C 1
ATOM 1415 O O . LEU A 1 176 ? -9.334 6.876 30.094 1.00 91.25 176 LEU A O 1
ATOM 1419 N N . ALA A 1 177 ? -9.166 8.693 28.760 1.00 89.75 177 ALA A N 1
ATOM 1420 C CA . ALA A 1 177 ? -9.946 9.559 29.626 1.00 89.75 177 ALA A CA 1
ATOM 1421 C C . ALA A 1 177 ? -11.411 9.103 29.638 1.00 89.75 177 ALA A C 1
ATOM 1423 O O . ALA A 1 177 ? -11.885 8.444 28.720 1.00 89.75 177 ALA A O 1
ATOM 1424 N N . TYR A 1 178 ? -12.135 9.460 30.694 1.00 87.69 178 TYR A N 1
ATOM 1425 C CA . TYR A 1 178 ? -13.571 9.224 30.725 1.00 87.69 178 TYR A CA 1
ATOM 1426 C C . TYR A 1 178 ? -14.274 10.158 29.735 1.00 87.69 178 TYR A C 1
ATOM 1428 O O . TYR A 1 178 ? -14.094 11.377 29.812 1.00 87.69 178 TYR A O 1
ATOM 1436 N N . GLY A 1 179 ? -15.116 9.606 28.863 1.00 90.00 179 GLY A N 1
ATOM 1437 C CA . GLY A 1 179 ? -15.944 10.388 27.955 1.00 90.00 179 GLY A CA 1
ATOM 1438 C C . GLY A 1 179 ? -16.122 9.750 26.585 1.00 90.00 179 GLY A C 1
ATOM 1439 O O . GLY A 1 179 ? -15.609 8.677 26.287 1.00 90.00 179 GLY A O 1
ATOM 1440 N N . ALA A 1 180 ? -16.875 10.448 25.737 1.00 93.69 180 ALA A N 1
ATOM 1441 C CA . ALA A 1 180 ? -17.112 10.006 24.373 1.00 93.69 180 ALA A CA 1
ATOM 1442 C C . ALA A 1 180 ? -15.848 10.176 23.530 1.00 93.69 180 ALA A C 1
ATOM 1444 O O . ALA A 1 180 ? -15.311 11.279 23.432 1.00 93.69 180 ALA A O 1
ATOM 1445 N N . HIS A 1 181 ?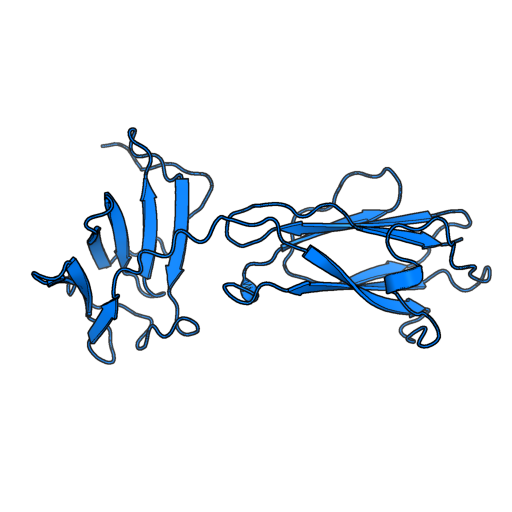 -15.456 9.100 22.860 1.00 95.81 181 HIS A N 1
ATOM 1446 C CA . HIS A 1 181 ? -14.303 9.062 21.983 1.00 95.81 181 HIS A CA 1
ATOM 1447 C C . HIS A 1 181 ? -14.657 8.527 20.595 1.00 95.81 181 HIS A C 1
ATOM 1449 O O . HIS A 1 181 ? -15.556 7.697 20.409 1.00 95.81 181 HIS A O 1
ATOM 1455 N N . THR A 1 182 ? -13.914 8.994 19.595 1.00 97.25 182 THR A N 1
ATOM 1456 C CA . THR A 1 182 ? -13.998 8.520 18.212 1.00 97.25 182 THR A CA 1
ATOM 1457 C C . THR A 1 182 ? -12.622 8.101 17.720 1.00 97.25 182 THR A C 1
ATOM 1459 O O . THR A 1 182 ? -11.748 8.931 17.488 1.00 97.25 182 THR A O 1
ATOM 1462 N N . PHE A 1 183 ? -12.434 6.807 17.481 1.00 97.88 183 PHE A N 1
ATOM 1463 C CA . PHE A 1 183 ? -11.242 6.309 16.806 1.00 97.88 183 PHE A CA 1
ATOM 1464 C C . PHE A 1 183 ? -11.448 6.330 15.292 1.00 97.88 183 PHE A C 1
ATOM 1466 O O . PHE A 1 183 ? -12.421 5.767 14.791 1.00 97.88 183 PHE A O 1
ATOM 1473 N N . SER A 1 184 ? -10.532 6.970 14.565 1.00 98.31 184 SER A N 1
ATOM 1474 C CA . SER A 1 184 ? -10.542 7.018 13.101 1.00 98.31 184 SER A CA 1
ATOM 1475 C C . SER A 1 184 ? -9.296 6.347 12.534 1.00 98.31 184 SER A C 1
ATOM 1477 O O . SER A 1 184 ? -8.187 6.581 13.017 1.00 98.31 184 SER A O 1
ATOM 1479 N N . VAL A 1 185 ? -9.459 5.569 11.465 1.00 98.19 185 VAL A N 1
ATOM 1480 C CA . VAL A 1 185 ? -8.343 4.995 10.702 1.00 98.19 185 VAL A CA 1
ATOM 1481 C C . VAL A 1 185 ? -8.536 5.229 9.214 1.00 98.19 185 VAL A C 1
ATOM 1483 O O . VAL A 1 185 ? -9.647 5.157 8.692 1.00 98.19 185 VAL A O 1
ATOM 1486 N N . GLN A 1 186 ? -7.434 5.499 8.529 1.00 97.81 186 GLN A N 1
ATOM 1487 C CA . GLN A 1 186 ? -7.374 5.626 7.084 1.00 97.81 186 GLN A CA 1
ATOM 1488 C C . GLN A 1 186 ? -6.225 4.770 6.561 1.00 97.81 186 GLN A C 1
ATOM 1490 O O . GLN A 1 186 ? -5.201 4.617 7.230 1.00 97.81 186 GLN A O 1
ATOM 1495 N N . SER A 1 187 ? -6.391 4.216 5.365 1.00 97.19 187 SER A N 1
ATOM 1496 C CA . SER A 1 187 ? -5.347 3.448 4.690 1.00 97.19 187 SER A CA 1
ATOM 1497 C C . SER A 1 187 ? -4.899 4.129 3.408 1.00 97.19 187 SER A C 1
ATOM 1499 O O . SER A 1 187 ? -5.612 4.968 2.858 1.00 97.19 187 SER A O 1
ATOM 1501 N N . ARG A 1 188 ? -3.724 3.747 2.919 1.00 94.94 188 ARG A N 1
ATOM 1502 C CA . ARG A 1 188 ? -3.170 4.206 1.654 1.00 94.94 188 ARG A CA 1
ATOM 1503 C C . ARG A 1 188 ? -2.454 3.057 0.957 1.00 94.94 188 ARG A C 1
ATOM 1505 O O . ARG A 1 188 ? -1.726 2.319 1.614 1.00 94.94 188 ARG A O 1
ATOM 1512 N N . ASN A 1 189 ? -2.671 2.907 -0.347 1.00 91.56 189 ASN A N 1
ATOM 1513 C CA . ASN A 1 189 ? -2.061 1.842 -1.150 1.00 91.56 189 ASN A CA 1
ATOM 1514 C C . ASN A 1 189 ? -0.659 2.228 -1.659 1.00 91.56 189 ASN A C 1
ATOM 1516 O O . ASN A 1 189 ? -0.175 3.345 -1.432 1.00 91.56 189 ASN A O 1
ATOM 1520 N N . TYR A 1 190 ? -0.029 1.318 -2.408 1.00 86.50 190 TYR A N 1
ATOM 1521 C CA . TYR A 1 190 ? 1.301 1.536 -2.978 1.00 86.50 190 TYR A CA 1
ATOM 1522 C C . TYR A 1 190 ? 1.361 2.759 -3.904 1.00 86.50 190 TYR A C 1
ATOM 1524 O O . TYR A 1 190 ? 2.394 3.415 -3.950 1.00 86.50 190 TYR A O 1
ATOM 1532 N N . ARG A 1 191 ? 0.257 3.125 -4.578 1.00 87.12 191 ARG A N 1
ATOM 1533 C CA . ARG A 1 191 ? 0.116 4.320 -5.441 1.00 87.12 191 ARG A CA 1
ATOM 1534 C C . ARG A 1 191 ? -0.195 5.609 -4.684 1.00 87.12 191 ARG A C 1
ATOM 1536 O O . ARG A 1 191 ? -0.471 6.631 -5.299 1.00 87.12 191 ARG A O 1
ATOM 1543 N N . TRP A 1 192 ? -0.143 5.569 -3.358 1.00 89.50 192 TRP A N 1
ATOM 1544 C CA . TRP A 1 192 ? -0.456 6.692 -2.481 1.00 89.50 192 TRP A CA 1
ATOM 1545 C C . TRP A 1 192 ? -1.894 7.201 -2.562 1.00 89.50 192 TRP A C 1
ATOM 1547 O O . TRP A 1 192 ? -2.185 8.317 -2.139 1.00 89.50 192 TRP A O 1
ATOM 1557 N N . GLN A 1 193 ? -2.813 6.364 -3.033 1.00 91.31 193 GLN A N 1
ATOM 1558 C CA . GLN A 1 193 ? -4.230 6.675 -2.968 1.00 91.31 193 GLN A CA 1
ATOM 1559 C C . GLN A 1 193 ? -4.758 6.353 -1.588 1.00 91.31 193 GLN A C 1
ATOM 1561 O O . GLN A 1 193 ? -4.558 5.247 -1.080 1.00 91.31 193 GLN A O 1
ATOM 1566 N N . GLU A 1 194 ? -5.428 7.327 -0.994 1.00 95.12 194 GLU A N 1
ATOM 1567 C CA . GLU A 1 194 ? -5.979 7.215 0.344 1.00 95.12 194 GLU A CA 1
ATOM 1568 C C . GLU A 1 194 ? -7.404 6.655 0.289 1.00 95.12 194 GLU A C 1
ATOM 1570 O O . GLU A 1 194 ? -8.176 6.974 -0.615 1.00 95.12 194 GLU A O 1
ATOM 1575 N N . SER A 1 195 ? -7.756 5.807 1.254 1.00 95.44 195 SER A N 1
ATOM 1576 C CA . SER A 1 195 ? -9.137 5.382 1.465 1.00 95.44 195 SER A CA 1
ATOM 1577 C C . SER A 1 195 ? -9.957 6.514 2.071 1.00 95.44 195 SER A C 1
ATOM 1579 O O . SER A 1 195 ? -9.415 7.405 2.724 1.00 95.44 195 SER A O 1
ATOM 1581 N N . GLU A 1 196 ? -11.280 6.407 1.994 1.00 96.00 196 GLU A N 1
ATOM 1582 C CA . GLU A 1 196 ? -12.121 7.095 2.974 1.00 96.00 196 GLU A CA 1
ATOM 1583 C C . GLU A 1 196 ? -11.759 6.606 4.391 1.00 96.00 196 GLU A C 1
ATOM 1585 O O . GLU A 1 196 ? -11.453 5.413 4.569 1.00 96.00 196 GLU A O 1
ATOM 1590 N N . PRO A 1 197 ? -11.735 7.490 5.402 1.00 96.81 197 PRO A N 1
ATOM 1591 C CA . PRO A 1 197 ? -11.510 7.074 6.774 1.00 96.81 197 PRO A CA 1
ATOM 1592 C C . PRO A 1 197 ? -12.721 6.293 7.292 1.00 96.81 197 PRO A C 1
ATOM 1594 O O . PRO A 1 197 ? -13.873 6.606 6.981 1.00 96.81 197 PRO A O 1
ATOM 1597 N N . ILE A 1 198 ? -12.462 5.290 8.125 1.00 97.56 198 ILE A N 1
ATOM 1598 C CA . ILE A 1 198 ? -13.503 4.616 8.898 1.00 97.56 198 ILE A CA 1
ATOM 1599 C C . ILE A 1 198 ? -13.417 5.037 10.360 1.00 97.56 198 ILE A C 1
ATOM 1601 O O . ILE A 1 198 ? -12.328 5.293 10.879 1.00 97.56 198 ILE A O 1
ATOM 1605 N N . VAL A 1 199 ? -14.568 5.095 11.022 1.00 97.75 199 VAL A N 1
ATOM 1606 C CA . VAL A 1 199 ? -14.697 5.553 12.404 1.00 97.75 199 VAL A CA 1
ATOM 1607 C C . VAL A 1 199 ? -15.376 4.516 13.289 1.00 97.75 199 VAL A C 1
ATOM 1609 O O . VAL A 1 199 ? -16.295 3.812 12.860 1.00 97.75 199 VAL A O 1
ATOM 1612 N N . PHE A 1 200 ? -14.940 4.463 14.543 1.00 97.44 200 PHE A N 1
ATOM 1613 C CA . PHE A 1 200 ? -15.526 3.669 15.615 1.00 97.44 200 PHE A CA 1
ATOM 1614 C C . PHE A 1 200 ? -15.738 4.554 16.845 1.00 97.44 200 PHE A C 1
ATOM 1616 O O . PHE A 1 200 ? -14.834 5.290 17.237 1.00 97.44 200 PHE A O 1
ATOM 1623 N N . ARG A 1 201 ? -16.926 4.489 17.453 1.00 96.81 201 ARG A N 1
ATOM 1624 C CA . ARG A 1 201 ? -17.300 5.328 18.600 1.00 96.81 201 ARG A CA 1
ATOM 1625 C C . ARG A 1 201 ? -17.419 4.491 19.865 1.00 96.81 201 ARG A C 1
ATOM 1627 O O . ARG A 1 201 ? -18.019 3.415 19.843 1.00 96.81 201 ARG A O 1
ATOM 1634 N N . PHE A 1 202 ? -16.881 5.005 20.960 1.00 94.81 202 PHE A N 1
ATOM 1635 C CA . PHE A 1 202 ? -16.954 4.382 22.278 1.00 94.81 202 PHE A CA 1
ATOM 1636 C C . PHE A 1 202 ? -17.069 5.449 23.370 1.00 94.81 202 PHE A C 1
ATOM 1638 O O . PHE A 1 202 ? -16.798 6.624 23.119 1.00 94.81 202 PHE A O 1
ATOM 1645 N N . PHE A 1 203 ? -17.547 5.044 24.540 1.00 92.12 203 PHE A N 1
ATOM 1646 C CA . PHE A 1 203 ? -17.743 5.879 25.720 1.00 92.12 203 PHE A CA 1
ATOM 1647 C C . PHE A 1 203 ? -17.272 5.120 26.952 1.00 92.12 203 PHE A C 1
ATOM 1649 O O . PHE A 1 203 ? -17.648 3.929 27.038 1.00 92.12 203 PHE A O 1
#

pLDDT: mean 90.94, std 7.85, range [52.62, 98.31]

Foldseek 3Di:
DDDAADPDDDPDPAFQEWDAFPVRWIWTAAQQAIWTFDADPVRHGLAIDGDGVVNVRPQRHFHHHQWDADPQRWIWTHHPVGIDIDDDDPPPPPPDAWDKFWDFKDFVNHTPVVDPRVVFKPDPDAAEDDPVRQKMKIFMATDDPPARQQKWKWKDKAPDDIDDTDSDRMDMGGRHDPDKIKIKMWMAGSSRRIHDIMIGIYD

Radius of gyration: 22.16 Å; chains: 1; bounding box: 50×34×66 Å